Protein AF-A0AAV4DPW0-F1 (afdb_monomer)

Solvent-accessible surface area (backbone atoms only — not comparable to full-atom values): 12116 Å² total; per-residue (Å²): 132,83,81,59,83,51,51,47,78,38,56,60,66,62,55,48,50,60,71,67,45,90,61,88,69,44,64,46,43,38,34,46,43,55,73,67,53,51,56,45,38,34,58,64,90,47,43,66,40,62,73,57,71,69,56,34,64,76,49,78,41,50,51,59,63,59,35,58,37,66,53,61,71,60,39,52,36,51,73,68,58,56,40,64,38,37,40,37,31,34,59,56,54,68,47,80,89,77,46,60,89,85,34,55,53,57,22,50,55,55,25,46,65,73,75,37,82,94,57,41,38,35,34,39,35,29,14,50,54,41,36,52,72,78,44,48,87,48,48,44,67,44,69,80,79,53,81,76,76,78,78,74,78,82,80,78,90,74,84,88,85,89,82,83,89,87,91,86,89,87,87,90,81,91,84,86,82,89,85,84,88,85,83,84,88,88,78,92,77,82,92,132

InterPro domains:
  IPR001763 Rhodanese-like domain [PF00581] (25-133)
  IPR001763 Rhodanese-like domain [PS50206] (23-140)
  IPR001763 Rhodanese-like domain [SM00450] (13-137)
  IPR036873 Rhodanese-like domain superfamily [G3DSA:3.40.250.10] (3-142)
  IPR036873 Rhodanese-like domain superfamily [SSF52821] (4-140)

Radius of gyration: 23.69 Å; Cα contacts (8 Å, |Δi|>4): 231; chains: 1; bounding box: 41×63×74 Å

Foldseek 3Di:
DPPCPLEDEDELVVVCVVVVPPDPAAEAEEELEDPVVVLQKDFPRHDYAQDDPVNCVVVVLADDLCRRPVDPVVSVCQQVCSHQEYEYFYQFAQDPVPDPCSRSRNSSVVNSPVPHPPYRYYYYHGGPVNCCVPPVVRMDGNPVVDPPPPPDDDDDPDDDDDDDDDDDDDDDDDDDDDDDDDDDDDDDDDDD

Nearest PDB structures (foldseek):
  2ouc-assembly1_A  TM=8.137E-01  e=1.946E-10  Homo sapiens
  2vsw-assembly1_A  TM=8.159E-01  e=6.779E-09  Homo sapiens
  3tg3-assembly2_C  TM=7.775E-01  e=8.818E-09  Homo sapiens
  3tg3-assembly1_D  TM=7.758E-01  e=1.006E-08  Homo sapiens
  1whb-assembly1_A  TM=7.103E-01  e=7.703E-06  Homo sapiens

Sequence (192 aa):
MVVMENVCGVEVSEVTDVLSTDSLGDFLIIDCRSFLAFNQSRIVDSINVHCPPILKRRSGGFIALENIVPCENKRNRLLQGIYDTVFVYDENTHDLIKAPSDSNILSVITSLLKQVEKLSVRFIKGGFEAVREECPILCMDLRFSHPMRDKSPHKDRGKQSRMKHTSAHTNLSQVGYNFRSLYPAYFPIFLL

Structure (mmCIF, N/CA/C/O backbone):
data_AF-A0AAV4DPW0-F1
#
_entry.id   AF-A0AAV4DPW0-F1
#
loop_
_atom_site.group_PDB
_atom_site.id
_atom_site.type_symbol
_atom_site.label_atom_id
_atom_site.label_alt_id
_atom_site.label_comp_id
_atom_site.label_asym_id
_atom_site.label_entity_id
_atom_site.label_seq_id
_atom_site.pdbx_PDB_ins_code
_atom_site.Cartn_x
_atom_site.Cartn_y
_atom_site.Cartn_z
_atom_site.occupancy
_atom_site.B_iso_or_equiv
_atom_site.auth_seq_id
_atom_site.auth_comp_id
_atom_site.auth_asym_id
_atom_site.auth_atom_id
_atom_site.pdbx_PDB_model_num
ATOM 1 N N . MET A 1 1 ? 1.871 19.322 1.305 1.00 41.62 1 MET A N 1
ATOM 2 C CA . MET A 1 1 ? 2.710 18.227 1.832 1.00 41.62 1 MET A CA 1
ATOM 3 C C . MET A 1 1 ? 1.792 17.360 2.672 1.00 41.62 1 MET A C 1
ATOM 5 O O . MET A 1 1 ? 1.209 17.893 3.605 1.00 41.62 1 MET A O 1
ATOM 9 N N . VAL A 1 2 ? 1.526 16.113 2.277 1.00 49.22 2 VAL A N 1
ATOM 10 C CA . VAL A 1 2 ? 0.723 15.210 3.120 1.00 49.22 2 VAL A CA 1
ATOM 11 C C . VAL A 1 2 ? 1.610 14.830 4.294 1.00 49.22 2 VAL A C 1
ATOM 13 O O . VAL A 1 2 ? 2.729 14.369 4.081 1.00 49.22 2 VAL A O 1
ATOM 16 N N . VAL A 1 3 ? 1.158 15.120 5.508 1.00 50.62 3 VAL A N 1
ATOM 17 C CA . VAL A 1 3 ? 1.892 14.786 6.725 1.00 50.62 3 VAL A CA 1
ATOM 18 C C . VAL A 1 3 ? 1.903 13.258 6.823 1.00 50.62 3 VAL A C 1
ATOM 20 O O . VAL A 1 3 ? 0.867 12.638 7.030 1.00 50.62 3 VAL A O 1
ATOM 23 N N . MET A 1 4 ? 3.061 12.638 6.592 1.00 67.25 4 MET A N 1
ATOM 24 C CA . MET A 1 4 ? 3.263 11.184 6.675 1.00 67.25 4 MET A CA 1
ATOM 25 C C . MET A 1 4 ? 3.395 10.707 8.135 1.00 67.25 4 MET A C 1
ATOM 27 O O . MET A 1 4 ? 4.117 9.760 8.411 1.00 67.25 4 MET A O 1
ATOM 31 N N . GLU A 1 5 ? 2.727 11.361 9.088 1.00 67.44 5 GLU A N 1
ATOM 32 C CA . GLU A 1 5 ? 2.821 11.024 10.520 1.00 67.44 5 GLU A CA 1
ATOM 33 C C . GLU A 1 5 ? 2.293 9.618 10.838 1.00 67.44 5 GLU A C 1
ATOM 35 O O . GLU A 1 5 ? 2.778 8.968 11.757 1.00 67.44 5 GLU A O 1
ATOM 40 N N . ASN A 1 6 ? 1.368 9.114 10.015 1.00 80.38 6 ASN A N 1
ATOM 41 C CA . ASN A 1 6 ? 0.783 7.777 10.147 1.00 80.38 6 ASN A CA 1
ATOM 42 C C . ASN A 1 6 ? 1.405 6.744 9.191 1.00 80.38 6 ASN A C 1
ATOM 44 O O . ASN A 1 6 ? 0.800 5.702 8.929 1.00 80.38 6 ASN A O 1
ATOM 48 N N . VAL A 1 7 ? 2.587 7.037 8.637 1.00 92.38 7 VAL A N 1
ATOM 49 C CA . VAL A 1 7 ? 3.319 6.133 7.742 1.00 92.38 7 VAL A CA 1
ATOM 50 C C . VAL A 1 7 ? 4.679 5.821 8.342 1.00 92.38 7 VAL A C 1
ATOM 52 O O . VAL A 1 7 ? 5.463 6.730 8.603 1.00 92.38 7 VAL A O 1
ATOM 55 N N . CYS A 1 8 ? 5.004 4.542 8.508 1.00 94.19 8 CYS A N 1
ATOM 56 C CA . CYS A 1 8 ? 6.370 4.147 8.847 1.00 94.19 8 CYS A CA 1
ATOM 57 C C . CYS A 1 8 ? 6.840 2.954 8.016 1.00 94.19 8 CYS A C 1
ATOM 59 O O . CYS A 1 8 ? 6.037 2.178 7.499 1.00 94.19 8 CYS A O 1
ATOM 61 N N . GLY A 1 9 ? 8.157 2.854 7.849 1.00 95.56 9 GLY A N 1
ATOM 62 C CA . GLY A 1 9 ? 8.783 1.710 7.197 1.00 95.56 9 GLY A CA 1
ATOM 63 C C . GLY A 1 9 ? 9.031 0.605 8.206 1.00 95.56 9 GLY A C 1
ATOM 64 O O . GLY A 1 9 ? 9.518 0.902 9.296 1.00 95.56 9 GLY A O 1
ATOM 65 N N . VAL A 1 10 ? 8.739 -0.630 7.820 1.00 96.50 10 VAL A N 1
ATOM 66 C CA . VAL A 1 10 ? 8.967 -1.838 8.622 1.00 96.50 10 VAL A CA 1
ATOM 67 C C . VAL A 1 10 ? 9.931 -2.774 7.906 1.00 96.50 10 VAL A C 1
ATOM 69 O O . VAL A 1 10 ? 9.949 -2.820 6.671 1.00 96.50 10 VAL A O 1
ATOM 72 N N . GLU A 1 11 ? 10.735 -3.493 8.680 1.00 97.06 11 GLU A N 1
ATOM 73 C CA . GLU A 1 11 ? 11.609 -4.556 8.179 1.00 97.06 11 GLU A CA 1
ATOM 74 C C . GLU A 1 11 ? 10.810 -5.838 7.880 1.00 97.06 11 GLU A C 1
ATOM 76 O O . GLU A 1 11 ? 9.690 -6.032 8.366 1.00 97.06 11 GLU A O 1
ATOM 81 N N . VAL A 1 12 ? 11.391 -6.754 7.099 1.00 95.75 12 VAL A N 1
ATOM 82 C CA . VAL A 1 12 ? 10.735 -8.024 6.725 1.00 95.75 12 VAL A CA 1
ATOM 83 C C . VAL A 1 12 ? 10.430 -8.897 7.947 1.00 95.75 12 VAL A C 1
ATOM 85 O O . VAL A 1 12 ? 9.399 -9.577 7.978 1.00 95.75 12 VAL A O 1
ATOM 88 N N . SER A 1 13 ? 11.278 -8.858 8.978 1.00 93.19 13 SER A N 1
ATOM 89 C CA . SER A 1 13 ? 11.052 -9.594 10.226 1.00 93.19 13 SER A CA 1
ATOM 90 C C . SER A 1 13 ? 9.761 -9.160 10.923 1.00 93.19 13 SER A C 1
ATOM 92 O O . SER A 1 13 ? 8.975 -10.012 11.318 1.00 93.19 13 SER A O 1
ATOM 94 N N . GLU A 1 14 ? 9.482 -7.853 10.977 1.00 91.19 14 GLU A N 1
ATOM 95 C CA . GLU A 1 14 ? 8.265 -7.316 11.604 1.00 91.19 14 GLU A CA 1
ATOM 96 C C . GLU A 1 14 ? 6.998 -7.776 10.868 1.00 91.19 14 GLU A C 1
ATOM 98 O O . GLU A 1 14 ? 5.991 -8.105 11.492 1.00 91.19 14 GLU A O 1
ATOM 103 N N . VAL A 1 15 ? 7.045 -7.834 9.532 1.00 88.88 15 VAL A N 1
ATOM 104 C CA . VAL A 1 15 ? 5.936 -8.355 8.716 1.00 88.88 15 VAL A CA 1
ATOM 105 C C . VAL A 1 15 ? 5.749 -9.851 8.962 1.00 88.88 15 VAL A C 1
ATOM 107 O O . VAL A 1 15 ? 4.622 -10.323 9.090 1.00 88.88 15 VAL A O 1
ATOM 110 N N . THR A 1 16 ? 6.848 -10.599 9.049 1.00 88.25 16 THR A N 1
ATOM 111 C CA . THR A 1 16 ? 6.815 -12.047 9.284 1.00 88.25 16 THR A CA 1
ATOM 112 C C . THR A 1 16 ? 6.217 -12.374 10.644 1.00 88.25 16 THR A C 1
ATOM 114 O O . THR A 1 16 ? 5.399 -13.288 10.727 1.00 88.25 16 THR A O 1
ATOM 117 N N . ASP A 1 17 ? 6.559 -11.612 11.682 1.00 85.69 17 ASP A N 1
ATOM 118 C CA . ASP A 1 17 ? 6.006 -11.795 13.023 1.00 85.69 17 ASP A CA 1
ATOM 119 C C . ASP A 1 17 ? 4.484 -11.624 13.008 1.00 85.69 17 ASP A C 1
ATOM 121 O O . ASP A 1 17 ? 3.774 -12.522 13.454 1.00 85.69 17 ASP A O 1
ATOM 125 N N . VAL A 1 18 ? 3.981 -10.546 12.393 1.00 83.00 18 VAL A N 1
ATOM 126 C CA . VAL A 1 18 ? 2.535 -10.275 12.272 1.00 83.00 18 VAL A CA 1
ATOM 127 C C . VAL A 1 18 ? 1.803 -11.374 11.497 1.00 83.00 18 VAL A C 1
ATOM 129 O O . VAL A 1 18 ? 0.689 -11.742 11.861 1.00 83.00 18 VAL A O 1
ATOM 132 N N . LEU A 1 19 ? 2.420 -11.916 10.443 1.00 80.06 19 LEU A N 1
ATOM 133 C CA . LEU A 1 19 ? 1.825 -12.982 9.629 1.00 80.06 19 LEU A CA 1
ATOM 134 C C . LEU A 1 19 ? 1.915 -14.371 10.271 1.00 80.06 19 LEU A C 1
ATOM 136 O O . LEU A 1 19 ? 1.118 -15.243 9.933 1.00 80.06 19 LEU A O 1
ATOM 140 N N . SER A 1 20 ? 2.886 -14.592 11.159 1.00 75.94 20 SER A N 1
ATOM 141 C CA . SER A 1 20 ? 3.129 -15.889 11.810 1.00 75.94 20 SER A CA 1
ATOM 142 C C . SER A 1 20 ? 2.371 -16.035 13.121 1.00 75.94 20 SER A C 1
ATOM 144 O O . SER A 1 20 ? 2.079 -17.149 13.558 1.00 75.94 20 SER A O 1
ATOM 146 N N . THR A 1 21 ? 2.067 -14.923 13.782 1.00 66.50 21 THR A N 1
ATOM 147 C CA . THR A 1 21 ? 1.197 -14.936 14.943 1.00 66.50 21 THR A CA 1
ATOM 148 C C . THR A 1 21 ? -0.232 -15.230 14.494 1.00 66.50 21 THR A C 1
ATOM 150 O O . THR A 1 21 ? -0.835 -14.424 13.797 1.00 66.50 21 THR A O 1
ATOM 153 N N . ASP A 1 22 ? -0.829 -16.312 15.005 1.00 56.25 22 ASP A N 1
ATOM 154 C CA . ASP A 1 22 ? -2.286 -16.571 14.973 1.00 56.25 22 ASP A CA 1
ATOM 155 C C . ASP A 1 22 ? -3.111 -15.451 15.665 1.00 56.25 22 ASP A C 1
ATOM 157 O O . ASP A 1 22 ? -4.324 -15.563 15.868 1.00 56.25 22 ASP A O 1
ATOM 161 N N . SER A 1 23 ? -2.470 -14.351 16.077 1.00 49.53 23 SER A N 1
ATOM 162 C CA . SER A 1 23 ? -3.130 -13.166 16.592 1.00 49.53 23 SER A CA 1
ATOM 163 C C . SER A 1 23 ? -3.918 -12.491 15.472 1.00 49.53 23 SER A C 1
ATOM 165 O O . SER A 1 23 ? -3.354 -11.765 14.664 1.00 49.53 23 SER A O 1
ATOM 167 N N . LEU A 1 24 ? -5.218 -12.792 15.437 1.00 51.88 24 LEU A N 1
ATOM 168 C CA . LEU A 1 24 ? -6.429 -11.940 15.461 1.00 51.88 24 LEU A CA 1
ATOM 169 C C . LEU A 1 24 ? -6.368 -10.426 15.115 1.00 51.88 24 LEU A C 1
ATOM 171 O O . LEU A 1 24 ? -7.387 -9.756 15.268 1.00 51.88 24 LEU A O 1
ATOM 175 N N . GLY A 1 25 ? -5.244 -9.859 14.685 1.00 58.56 25 GLY A N 1
ATOM 176 C CA . GLY A 1 25 ? -5.171 -8.521 14.112 1.00 58.56 25 GLY A CA 1
ATOM 177 C C . GLY A 1 25 ? -5.660 -8.575 12.674 1.00 58.56 25 GLY A C 1
ATOM 178 O O . GLY A 1 25 ? -5.150 -9.336 11.851 1.00 58.56 25 GLY A O 1
ATOM 179 N N . ASP A 1 26 ? -6.684 -7.792 12.366 1.00 84.25 26 ASP A N 1
ATOM 180 C CA . ASP A 1 26 ? -7.147 -7.649 11.000 1.00 84.25 26 ASP A CA 1
ATOM 181 C C . ASP A 1 26 ? -6.180 -6.704 10.277 1.00 84.25 26 ASP A C 1
ATOM 183 O O . ASP A 1 26 ? -6.159 -5.504 10.533 1.00 84.25 26 ASP A O 1
ATOM 187 N N . PHE A 1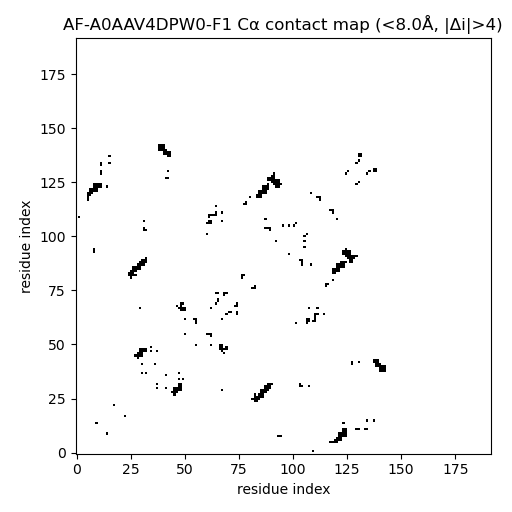 27 ? -5.402 -7.221 9.328 1.00 91.25 27 PHE A N 1
ATOM 188 C CA . PHE A 1 27 ? -4.539 -6.411 8.464 1.00 91.25 27 PHE A CA 1
ATOM 189 C C . PHE A 1 27 ? -4.906 -6.571 6.986 1.00 91.25 27 PHE A C 1
ATOM 191 O O . PHE A 1 27 ? -5.592 -7.509 6.565 1.00 91.25 27 PHE A O 1
ATOM 198 N N . LEU A 1 28 ? -4.419 -5.640 6.168 1.00 95.00 28 LEU A N 1
ATOM 199 C CA . LEU A 1 28 ? -4.519 -5.713 4.714 1.00 95.00 28 LEU A CA 1
ATOM 200 C C . LEU A 1 28 ? -3.145 -5.507 4.082 1.00 95.00 28 LEU A C 1
ATOM 202 O O . LEU A 1 28 ? -2.458 -4.547 4.410 1.00 95.00 28 LEU A O 1
ATOM 206 N N . ILE A 1 29 ? -2.772 -6.372 3.137 1.00 96.38 29 ILE A N 1
ATOM 207 C CA . ILE A 1 29 ? -1.524 -6.238 2.379 1.00 96.38 29 ILE A CA 1
ATOM 208 C C . ILE A 1 29 ? -1.834 -5.794 0.949 1.00 96.38 29 ILE A C 1
ATOM 210 O O . ILE A 1 29 ? -2.609 -6.439 0.237 1.00 96.38 29 ILE A O 1
ATOM 214 N N . ILE A 1 30 ? -1.201 -4.707 0.517 1.00 98.00 30 ILE A N 1
ATOM 215 C CA . ILE A 1 30 ? -1.401 -4.074 -0.784 1.00 98.00 30 ILE A CA 1
ATOM 216 C C . ILE A 1 30 ? -0.103 -4.120 -1.600 1.00 98.00 30 ILE A C 1
ATOM 218 O O . ILE A 1 30 ? 0.906 -3.521 -1.230 1.00 98.00 30 ILE A O 1
ATOM 222 N N . ASP A 1 31 ? -0.161 -4.793 -2.748 1.00 97.75 31 ASP A N 1
ATOM 223 C CA . ASP A 1 31 ? 0.901 -4.845 -3.754 1.00 97.75 31 ASP A CA 1
ATOM 224 C C . ASP A 1 31 ? 0.717 -3.707 -4.779 1.00 97.75 31 ASP A C 1
ATOM 226 O O . ASP A 1 31 ? -0.267 -3.673 -5.530 1.00 97.75 31 ASP A O 1
ATOM 230 N N . CYS A 1 32 ? 1.677 -2.780 -4.817 1.00 96.31 32 CYS A N 1
ATOM 231 C CA . CYS A 1 32 ? 1.706 -1.619 -5.715 1.00 96.31 32 CYS A CA 1
ATOM 232 C C . CYS A 1 32 ? 2.403 -1.875 -7.062 1.00 96.31 32 CYS A C 1
ATOM 234 O O . CYS A 1 32 ? 2.521 -0.952 -7.885 1.00 96.31 32 CYS A O 1
ATOM 236 N N . ARG A 1 33 ? 2.910 -3.088 -7.290 1.00 96.06 33 ARG A N 1
ATOM 237 C CA . ARG A 1 33 ? 3.623 -3.455 -8.514 1.00 96.06 33 ARG A CA 1
ATOM 238 C C . ARG A 1 33 ? 2.657 -3.625 -9.676 1.00 96.06 33 ARG A C 1
ATOM 240 O O . ARG A 1 33 ? 1.430 -3.588 -9.547 1.00 96.06 33 ARG A O 1
ATOM 247 N N . SER A 1 34 ? 3.238 -3.796 -10.859 1.00 93.75 34 SER A N 1
ATOM 248 C CA . SER A 1 34 ? 2.456 -4.080 -12.057 1.00 93.75 34 SER A CA 1
ATOM 249 C C . SER A 1 34 ? 1.643 -5.367 -11.889 1.00 93.75 34 SER A C 1
ATOM 251 O O . SER A 1 34 ? 2.090 -6.324 -11.258 1.00 93.75 34 SER A O 1
ATOM 253 N N . PHE A 1 35 ? 0.481 -5.418 -12.542 1.00 92.62 35 PHE A N 1
ATOM 254 C CA . PHE A 1 35 ? -0.353 -6.620 -12.591 1.00 92.62 35 PHE A CA 1
ATOM 255 C C . PHE A 1 35 ? 0.434 -7.861 -13.041 1.00 92.62 35 PHE A C 1
ATOM 257 O O . PHE A 1 35 ? 0.197 -8.961 -12.550 1.00 92.62 35 PHE A O 1
ATOM 264 N N . LEU A 1 36 ? 1.393 -7.703 -13.961 1.00 93.12 36 LEU A N 1
ATOM 265 C CA . LEU A 1 36 ? 2.222 -8.816 -14.414 1.00 93.12 36 LEU A CA 1
ATOM 266 C C . LEU A 1 36 ? 3.140 -9.336 -13.299 1.00 93.12 36 LEU A C 1
ATOM 268 O O . LEU A 1 36 ? 3.199 -10.545 -13.107 1.00 93.12 36 LEU A O 1
ATOM 272 N N . ALA A 1 37 ? 3.809 -8.447 -12.559 1.00 95.06 37 ALA A N 1
ATOM 273 C CA . ALA A 1 37 ? 4.682 -8.830 -11.448 1.00 95.06 37 ALA A CA 1
ATOM 274 C C . ALA A 1 37 ? 3.891 -9.545 -10.341 1.00 95.06 37 ALA A C 1
ATOM 276 O O . ALA A 1 37 ? 4.269 -10.638 -9.929 1.00 95.06 37 ALA A O 1
ATOM 277 N N . PHE A 1 38 ? 2.734 -8.996 -9.956 1.00 96.00 38 PHE A N 1
ATOM 278 C CA . PHE A 1 38 ? 1.838 -9.604 -8.968 1.00 96.00 38 PHE A CA 1
ATOM 279 C C . PHE A 1 38 ? 1.384 -11.021 -9.353 1.00 96.00 38 PHE A C 1
ATOM 281 O O . PHE A 1 38 ? 1.347 -11.917 -8.513 1.00 96.00 38 PHE A O 1
ATOM 288 N N . ASN A 1 39 ? 1.049 -11.244 -10.630 1.00 94.56 39 ASN A N 1
ATOM 289 C CA . ASN A 1 39 ? 0.631 -12.565 -11.115 1.00 94.56 39 ASN A CA 1
ATOM 290 C C . ASN A 1 39 ? 1.797 -13.526 -11.376 1.00 94.56 39 ASN A C 1
ATOM 292 O O . ASN A 1 39 ? 1.560 -14.703 -11.637 1.00 94.56 39 ASN A O 1
ATOM 296 N N . GLN A 1 40 ? 3.045 -13.059 -11.353 1.00 95.06 40 GLN A N 1
ATOM 297 C CA . GLN A 1 40 ? 4.206 -13.944 -11.401 1.00 95.06 40 GLN A CA 1
ATOM 298 C C . GLN A 1 40 ? 4.493 -14.506 -10.012 1.00 95.06 40 GLN A C 1
ATOM 300 O O . GLN A 1 40 ? 4.575 -15.724 -9.859 1.00 95.06 40 GLN A O 1
ATOM 305 N N . SER A 1 41 ? 4.603 -13.619 -9.025 1.00 96.75 41 SER A N 1
ATOM 306 C CA . SER A 1 41 ? 4.780 -13.953 -7.615 1.00 96.75 41 SER A CA 1
ATOM 307 C C . SER A 1 41 ? 4.346 -12.778 -6.751 1.00 96.75 41 SER A C 1
ATOM 309 O O . SER A 1 41 ? 4.461 -11.636 -7.184 1.00 96.75 41 SER A O 1
ATOM 311 N N . ARG A 1 42 ? 3.900 -13.023 -5.521 1.00 96.38 42 ARG A N 1
ATOM 312 C CA . ARG A 1 42 ? 3.439 -11.982 -4.582 1.00 96.38 42 ARG A CA 1
ATOM 313 C C . ARG A 1 42 ? 3.557 -12.444 -3.137 1.00 96.38 42 ARG A C 1
ATOM 315 O O . ARG A 1 42 ? 3.690 -13.637 -2.906 1.00 96.38 42 ARG A O 1
ATOM 322 N N . ILE A 1 43 ? 3.459 -11.530 -2.177 1.00 95.62 43 ILE A N 1
ATOM 323 C CA . ILE A 1 43 ? 3.244 -11.906 -0.770 1.00 95.62 43 ILE A CA 1
ATOM 324 C C . ILE A 1 43 ? 1.867 -12.579 -0.639 1.00 95.62 43 ILE A C 1
ATOM 326 O O . ILE A 1 43 ? 0.907 -12.157 -1.291 1.00 95.62 43 ILE A O 1
ATOM 330 N N . VAL A 1 44 ? 1.770 -13.629 0.175 1.00 92.31 44 VAL A N 1
ATOM 331 C CA . VAL A 1 44 ? 0.523 -14.339 0.486 1.00 92.31 44 VAL A CA 1
ATOM 332 C C . VAL A 1 44 ? -0.577 -13.362 0.925 1.00 92.31 44 VAL A C 1
ATOM 334 O O . VAL A 1 44 ? -0.313 -12.346 1.561 1.00 92.31 44 VAL A O 1
ATOM 337 N N . ASP A 1 45 ? -1.812 -13.628 0.495 1.00 91.00 45 ASP A N 1
ATOM 338 C CA . ASP A 1 45 ? -3.017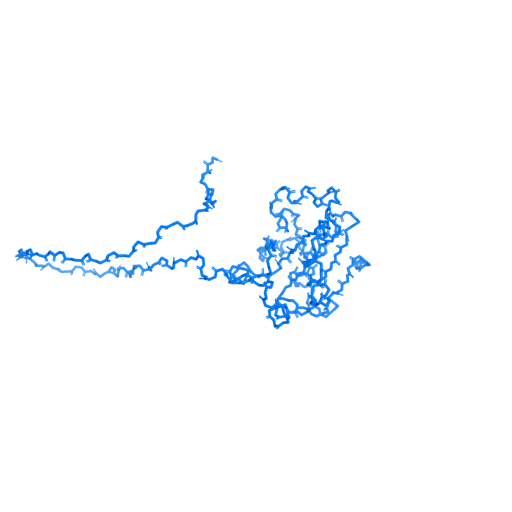 -12.829 0.776 1.00 91.00 45 ASP A CA 1
ATOM 339 C C . ASP A 1 45 ? -3.005 -11.347 0.356 1.00 91.00 45 ASP A C 1
ATOM 341 O O . ASP A 1 45 ? -3.998 -10.632 0.561 1.00 91.00 45 ASP A O 1
ATOM 345 N N . SER A 1 46 ? -1.956 -10.894 -0.341 1.00 95.50 46 SER A N 1
ATOM 346 C CA . SER A 1 46 ? -1.905 -9.537 -0.876 1.00 95.50 46 SER A CA 1
ATOM 347 C C . SER A 1 46 ? -2.931 -9.310 -1.988 1.00 95.50 46 SER A C 1
ATOM 349 O O . SER A 1 46 ? -3.260 -10.199 -2.790 1.00 95.50 46 SER A O 1
ATOM 351 N N . ILE A 1 47 ? -3.435 -8.078 -2.053 1.00 96.38 47 ILE A N 1
ATOM 352 C CA . ILE A 1 47 ? -4.262 -7.582 -3.154 1.00 96.38 47 ILE A CA 1
ATOM 353 C C . ILE A 1 47 ? -3.439 -6.642 -4.036 1.00 96.38 47 ILE A C 1
ATOM 355 O O . ILE A 1 47 ? -2.656 -5.844 -3.532 1.00 96.38 47 ILE A O 1
ATOM 359 N N . ASN A 1 48 ? -3.616 -6.720 -5.354 1.00 96.81 48 ASN A N 1
ATOM 360 C CA . ASN A 1 48 ? -2.975 -5.786 -6.277 1.00 96.81 48 ASN A CA 1
ATOM 361 C C . ASN A 1 48 ? -3.834 -4.541 -6.470 1.00 96.81 48 ASN A C 1
ATOM 363 O O . ASN A 1 48 ? -5.049 -4.645 -6.662 1.00 96.81 48 ASN A O 1
ATOM 367 N N . VAL A 1 49 ? -3.192 -3.375 -6.482 1.00 94.75 49 VAL A N 1
ATOM 368 C CA . VAL A 1 49 ? -3.857 -2.126 -6.861 1.00 94.75 49 VAL A CA 1
ATOM 369 C C . VAL A 1 49 ? -4.146 -2.099 -8.360 1.00 94.75 49 VAL A C 1
ATOM 371 O O . VAL A 1 49 ? -3.293 -2.409 -9.192 1.00 94.75 49 VAL A O 1
ATOM 374 N N . HIS A 1 50 ? -5.336 -1.644 -8.734 1.00 88.50 50 HIS A N 1
ATOM 375 C CA . HIS A 1 50 ? -5.689 -1.373 -10.119 1.00 88.50 50 HIS A CA 1
ATOM 376 C C . HIS A 1 50 ? -5.413 0.093 -10.465 1.00 88.50 50 HIS A C 1
ATOM 378 O O . HIS A 1 50 ? -6.300 0.939 -10.427 1.00 88.50 50 HIS A O 1
ATOM 384 N N . CYS A 1 51 ? -4.173 0.417 -10.834 1.00 80.00 51 CYS A N 1
ATOM 385 C CA . CYS A 1 51 ? -3.810 1.783 -11.226 1.00 80.00 51 CYS A CA 1
ATOM 386 C C . CYS A 1 51 ? -3.189 1.845 -12.633 1.00 80.00 51 CYS A C 1
ATOM 388 O O . CYS A 1 51 ? -1.970 1.960 -12.779 1.00 80.00 51 CYS A O 1
ATOM 390 N N . PRO A 1 52 ? -4.005 1.775 -13.702 1.00 77.50 52 PRO A N 1
ATOM 391 C CA . PRO A 1 52 ? -3.545 2.046 -15.057 1.00 77.50 52 PRO A CA 1
ATOM 392 C C . PRO A 1 52 ? -2.869 3.428 -15.155 1.00 77.50 52 PRO A C 1
ATOM 394 O O . PRO A 1 52 ? -3.433 4.412 -14.662 1.00 77.50 52 PRO A O 1
ATOM 397 N N . PRO A 1 53 ? -1.730 3.563 -15.867 1.00 79.50 53 PRO A N 1
ATOM 398 C CA . PRO A 1 53 ? -1.000 4.833 -15.983 1.00 79.50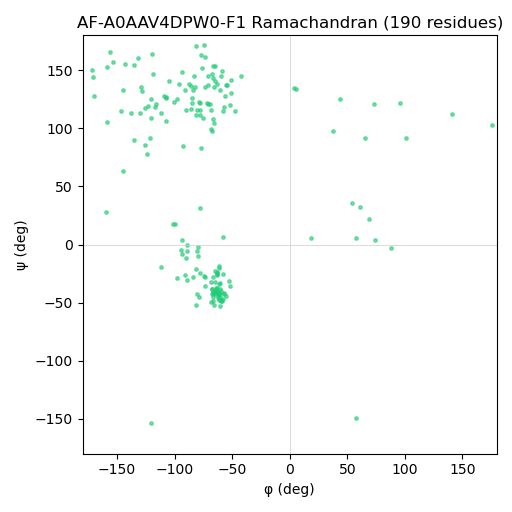 53 PRO A CA 1
ATOM 399 C C . PRO A 1 53 ? -1.855 6.021 -16.449 1.00 79.50 53 PRO A C 1
ATOM 401 O O . PRO A 1 53 ? -1.620 7.165 -16.060 1.00 79.50 53 PRO A O 1
ATOM 404 N N . ILE A 1 54 ? -2.873 5.758 -17.275 1.00 74.94 54 ILE A N 1
ATOM 405 C CA . ILE A 1 54 ? -3.799 6.779 -17.771 1.00 74.94 54 ILE A CA 1
ATOM 406 C C . ILE A 1 54 ? -4.695 7.360 -16.670 1.00 74.94 54 ILE A C 1
ATOM 408 O O . ILE A 1 54 ? -4.937 8.568 -16.677 1.00 74.94 54 ILE A O 1
ATOM 412 N N . LEU A 1 55 ? -5.158 6.533 -15.724 1.00 73.62 55 LEU A N 1
ATOM 413 C CA . LEU A 1 55 ? -5.980 6.994 -14.604 1.00 73.62 55 LEU A CA 1
ATOM 414 C C . LEU A 1 55 ? -5.138 7.888 -13.703 1.00 73.62 55 LEU A C 1
ATOM 416 O O . LEU A 1 55 ? -5.515 9.029 -13.451 1.00 73.62 55 LEU A O 1
ATOM 420 N N . LYS A 1 56 ? -3.937 7.415 -13.358 1.00 79.00 56 LYS A N 1
ATOM 421 C CA . LYS A 1 56 ? -2.967 8.138 -12.534 1.00 79.00 56 LYS A CA 1
ATOM 422 C C . LYS A 1 56 ? -2.613 9.517 -13.090 1.00 79.00 56 LYS A C 1
ATOM 424 O O . LYS A 1 56 ? -2.553 10.494 -12.348 1.00 79.00 56 LYS A O 1
ATOM 429 N N . ARG A 1 57 ? -2.378 9.614 -14.404 1.00 82.00 57 ARG A N 1
ATOM 430 C CA . ARG A 1 57 ? -2.000 10.881 -15.049 1.00 82.00 57 ARG A CA 1
ATOM 431 C C . ARG A 1 57 ? -3.134 11.904 -15.012 1.00 82.00 57 ARG A C 1
ATOM 433 O O . ARG A 1 57 ? -2.880 13.082 -14.792 1.00 82.00 57 ARG A O 1
ATOM 440 N N . ARG A 1 58 ? -4.375 11.467 -15.238 1.00 83.25 58 ARG A N 1
ATOM 441 C CA . ARG A 1 58 ? -5.549 12.355 -15.282 1.00 83.25 58 ARG A CA 1
ATOM 442 C C . ARG A 1 58 ? -5.982 12.835 -13.900 1.00 83.25 58 ARG A C 1
ATOM 444 O O . ARG A 1 58 ? -6.551 13.913 -13.795 1.00 83.25 58 ARG A O 1
ATOM 451 N N . SER A 1 59 ? -5.698 12.057 -12.861 1.00 83.56 59 SER A N 1
ATOM 452 C CA . SER A 1 59 ? -6.055 12.365 -11.477 1.00 83.56 59 SER A CA 1
ATOM 453 C C . SER A 1 59 ? -4.950 13.080 -10.691 1.00 83.56 59 SER A C 1
ATOM 455 O O . SER A 1 59 ? -5.090 13.276 -9.485 1.00 83.56 59 SER A O 1
ATOM 457 N N . GLY A 1 60 ? -3.826 13.425 -11.334 1.00 82.69 60 GLY A N 1
ATOM 458 C CA . GLY A 1 60 ? -2.673 14.012 -10.647 1.00 82.69 60 GLY A CA 1
ATOM 459 C C . GLY A 1 60 ? -2.088 13.090 -9.570 1.00 82.69 60 GLY A C 1
ATOM 460 O O . GLY A 1 60 ? -1.634 13.566 -8.533 1.00 82.69 60 GLY A O 1
ATOM 461 N N . GLY A 1 61 ? -2.152 11.772 -9.780 1.00 84.31 61 GLY A N 1
ATOM 462 C CA . GLY A 1 61 ? -1.670 10.768 -8.831 1.00 84.31 61 GLY A CA 1
ATOM 463 C C . GLY A 1 61 ? -2.690 10.316 -7.782 1.00 84.31 61 GLY A C 1
ATOM 464 O O . GLY A 1 61 ? -2.385 9.401 -7.022 1.00 84.31 61 GLY A O 1
ATOM 465 N N . PHE A 1 62 ? -3.900 10.887 -7.740 1.00 90.81 62 PHE A N 1
ATOM 466 C CA . PHE A 1 62 ? -4.965 10.388 -6.862 1.00 90.81 62 PHE A CA 1
ATOM 467 C C . PHE A 1 62 ? -5.558 9.072 -7.387 1.00 90.81 62 PHE A C 1
ATOM 469 O O . PHE A 1 62 ? -5.852 8.938 -8.575 1.00 90.81 62 PHE A O 1
ATOM 476 N N . ILE A 1 63 ? -5.762 8.097 -6.508 1.00 93.06 63 ILE A N 1
ATOM 477 C CA . ILE A 1 63 ? -6.303 6.780 -6.850 1.00 93.06 63 ILE A CA 1
ATOM 478 C C . ILE A 1 63 ? -7.558 6.554 -6.009 1.00 93.06 63 ILE A C 1
ATOM 480 O O . ILE A 1 63 ? -7.490 6.541 -4.783 1.00 93.06 63 ILE A O 1
ATOM 484 N N . ALA A 1 64 ? -8.703 6.376 -6.668 1.00 94.00 64 ALA A N 1
ATOM 485 C CA . ALA A 1 64 ? -9.962 6.097 -5.980 1.00 94.00 64 ALA A CA 1
ATOM 486 C C . ALA A 1 64 ? -9.871 4.804 -5.152 1.00 94.00 64 ALA A C 1
ATOM 488 O O . ALA A 1 64 ? -9.185 3.857 -5.548 1.00 94.00 64 ALA A O 1
ATOM 489 N N . LEU A 1 65 ? -10.536 4.758 -3.999 1.00 95.81 65 LEU A N 1
ATOM 490 C CA . LEU A 1 65 ? -10.394 3.654 -3.053 1.00 95.81 65 LEU A CA 1
ATOM 491 C C . LEU A 1 65 ? -10.798 2.301 -3.654 1.00 95.81 65 LEU A C 1
ATOM 493 O O . LEU A 1 65 ? -10.164 1.298 -3.346 1.00 95.81 65 LEU A O 1
ATOM 497 N N . GLU A 1 66 ? -11.778 2.251 -4.556 1.00 95.81 66 GLU A N 1
ATOM 498 C CA . GLU A 1 66 ? -12.162 1.036 -5.286 1.00 95.81 66 GLU A CA 1
ATOM 499 C C . GLU A 1 66 ? -11.067 0.507 -6.220 1.00 95.81 66 GLU A C 1
ATOM 501 O O . GLU A 1 66 ? -11.030 -0.680 -6.519 1.00 95.81 66 GLU A O 1
ATOM 506 N N . ASN A 1 67 ? -10.135 1.359 -6.642 1.00 95.06 67 ASN A N 1
ATOM 507 C CA . ASN A 1 67 ? -8.973 0.943 -7.421 1.00 95.06 67 ASN A CA 1
ATOM 508 C C . ASN A 1 67 ? -7.836 0.441 -6.521 1.00 95.06 67 ASN A C 1
ATOM 510 O O . ASN A 1 67 ? -7.041 -0.395 -6.942 1.00 95.06 67 ASN A O 1
ATOM 514 N N . ILE A 1 68 ? -7.751 0.925 -5.280 1.00 96.31 68 ILE A N 1
ATOM 515 C CA . ILE A 1 68 ? -6.764 0.456 -4.294 1.00 96.31 68 ILE A CA 1
ATOM 516 C C . ILE A 1 68 ? -7.229 -0.857 -3.650 1.00 96.31 68 ILE A C 1
ATOM 518 O O . ILE A 1 68 ? -6.445 -1.791 -3.504 1.00 96.31 68 ILE A O 1
ATOM 522 N N . VAL A 1 69 ? -8.517 -0.940 -3.304 1.00 96.56 69 VAL A N 1
ATOM 523 C CA . VAL A 1 69 ? -9.177 -2.097 -2.691 1.00 96.56 69 VAL A CA 1
ATOM 524 C C . VAL A 1 69 ? -10.393 -2.489 -3.544 1.00 96.56 69 VAL A C 1
ATOM 526 O O . VAL A 1 69 ? -11.517 -2.066 -3.253 1.00 96.56 69 VAL A O 1
ATOM 529 N N . PRO A 1 70 ? -10.201 -3.306 -4.602 1.00 94.12 70 PRO A N 1
ATOM 530 C CA . PRO A 1 70 ? -11.276 -3.672 -5.533 1.00 94.12 70 PRO A CA 1
ATOM 531 C C . PRO A 1 70 ? -12.411 -4.465 -4.891 1.00 94.12 70 PRO A C 1
ATOM 533 O O . PRO A 1 70 ? -13.582 -4.246 -5.203 1.00 94.12 70 PRO A O 1
ATOM 536 N N . CYS A 1 71 ? -12.080 -5.355 -3.952 1.00 94.38 71 CYS A N 1
ATOM 537 C CA . CYS A 1 71 ? -13.070 -6.145 -3.230 1.00 94.38 71 CYS A CA 1
ATOM 538 C C . CYS A 1 71 ? -13.896 -5.251 -2.298 1.00 94.38 71 CYS A C 1
ATOM 540 O O . CYS A 1 71 ? -13.371 -4.713 -1.324 1.00 94.38 71 CYS A O 1
ATOM 542 N N . GLU A 1 72 ? -15.195 -5.142 -2.573 1.00 95.81 72 GLU A N 1
ATOM 543 C CA . GLU A 1 72 ? -16.128 -4.321 -1.797 1.00 95.81 72 GLU A CA 1
ATOM 544 C C . GLU A 1 72 ? -16.154 -4.704 -0.314 1.00 95.81 72 GLU A C 1
ATOM 546 O O . GLU A 1 72 ? -16.060 -3.829 0.540 1.00 95.81 72 GLU A O 1
ATOM 551 N N . ASN A 1 73 ? -16.160 -6.001 0.009 1.00 95.06 73 ASN A N 1
ATOM 552 C CA . ASN A 1 73 ? -16.142 -6.462 1.400 1.00 95.06 73 ASN A CA 1
ATOM 553 C C . ASN A 1 73 ? -14.882 -5.999 2.147 1.00 95.06 73 ASN A C 1
ATOM 555 O O . ASN A 1 73 ? -14.979 -5.503 3.267 1.00 95.06 73 ASN A O 1
ATOM 559 N N . LYS A 1 74 ? -13.696 -6.113 1.528 1.00 94.94 74 LYS A N 1
ATOM 560 C CA . LYS A 1 74 ? -12.442 -5.614 2.122 1.00 94.94 74 LYS A CA 1
ATOM 561 C C . LYS A 1 74 ? -12.467 -4.087 2.238 1.00 94.94 74 LYS A C 1
ATOM 563 O O . LYS A 1 74 ? -12.078 -3.542 3.263 1.00 94.94 74 LYS A O 1
ATOM 568 N N . ARG A 1 75 ? -12.976 -3.388 1.223 1.00 96.81 75 ARG A N 1
ATOM 569 C CA . ARG A 1 75 ? -13.091 -1.924 1.235 1.00 96.81 75 ARG A CA 1
ATOM 570 C C . ARG A 1 75 ? -14.017 -1.428 2.350 1.00 96.81 75 ARG A C 1
ATOM 572 O O . ARG A 1 75 ? -13.653 -0.497 3.057 1.00 96.81 75 ARG A O 1
ATOM 579 N N . ASN A 1 76 ? -15.157 -2.081 2.565 1.00 95.88 76 ASN A N 1
ATOM 580 C CA . ASN A 1 76 ? -16.083 -1.747 3.648 1.00 95.88 76 ASN A CA 1
ATOM 581 C C . ASN A 1 76 ? -15.460 -1.998 5.028 1.00 95.88 76 ASN A C 1
ATOM 583 O O . ASN A 1 76 ? -15.570 -1.145 5.902 1.00 95.88 76 ASN A O 1
ATOM 587 N N . ARG A 1 77 ? -14.742 -3.115 5.210 1.00 94.81 77 ARG A N 1
ATOM 588 C CA . ARG A 1 77 ? -13.993 -3.394 6.450 1.00 94.81 77 ARG A CA 1
ATOM 589 C C . ARG A 1 77 ? -12.914 -2.345 6.725 1.00 94.81 77 ARG A C 1
ATOM 591 O O . ARG A 1 77 ? -12.785 -1.894 7.859 1.00 94.81 77 ARG A O 1
ATOM 598 N N . LEU A 1 78 ? -12.190 -1.912 5.690 1.00 95.19 78 LEU A N 1
ATOM 5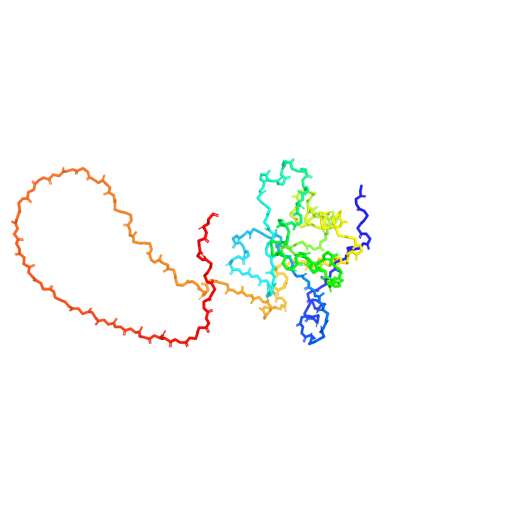99 C CA . LEU A 1 78 ? -11.209 -0.829 5.792 1.00 95.19 78 LEU A CA 1
ATOM 600 C C . LEU A 1 78 ? -11.857 0.480 6.256 1.00 95.19 78 LEU A C 1
ATOM 602 O O . LEU A 1 78 ? -11.365 1.107 7.186 1.00 95.19 78 LEU A O 1
ATOM 606 N N . LEU A 1 79 ? -12.984 0.864 5.651 1.00 95.12 79 LEU A N 1
ATOM 607 C CA . LEU A 1 79 ? -13.722 2.078 6.019 1.00 95.12 79 LEU A CA 1
ATOM 608 C C . LEU A 1 79 ? -14.331 2.013 7.428 1.00 95.12 79 LEU A C 1
ATOM 610 O O . LEU A 1 79 ? -14.494 3.042 8.073 1.00 95.12 79 LEU A O 1
ATOM 614 N N . GLN A 1 80 ? -14.652 0.814 7.913 1.00 93.81 80 GLN A N 1
ATOM 615 C CA . GLN A 1 80 ? -15.137 0.581 9.276 1.00 93.81 80 GLN A CA 1
ATOM 616 C C . GLN A 1 80 ? -14.013 0.559 10.325 1.00 93.81 80 GLN A C 1
ATOM 618 O O . GLN A 1 80 ? -14.304 0.399 11.507 1.00 93.81 80 GLN A O 1
ATOM 623 N N . GLY A 1 81 ? -12.744 0.697 9.917 1.00 92.12 81 GLY A N 1
ATOM 624 C CA . GLY A 1 81 ? -11.598 0.620 10.827 1.00 92.12 81 GLY A CA 1
ATOM 625 C C . GLY A 1 81 ? -11.364 -0.781 11.390 1.00 92.12 81 GLY A C 1
ATOM 626 O O . GLY A 1 81 ? -10.749 -0.919 12.440 1.00 92.12 81 GLY A O 1
ATOM 627 N N . ILE A 1 82 ? -11.874 -1.816 10.712 1.00 92.12 82 ILE A N 1
ATOM 628 C CA . ILE A 1 82 ? -11.645 -3.211 11.100 1.00 92.12 82 ILE A CA 1
ATOM 629 C C . ILE A 1 82 ? -10.175 -3.569 10.898 1.00 92.12 82 ILE A C 1
ATOM 631 O O . ILE A 1 82 ? -9.613 -4.270 11.725 1.00 92.12 82 ILE A O 1
ATOM 635 N N . TYR A 1 83 ? -9.554 -3.064 9.826 1.00 91.44 83 TYR A N 1
ATOM 636 C CA . TYR A 1 83 ? -8.122 -3.245 9.630 1.00 91.44 83 TYR A CA 1
ATOM 637 C C . TYR A 1 83 ? -7.329 -2.284 10.519 1.00 91.44 83 TYR A C 1
ATOM 639 O O . TYR A 1 83 ? -7.407 -1.070 10.320 1.00 91.44 83 TYR A O 1
ATOM 647 N N . ASP A 1 84 ? -6.551 -2.819 11.459 1.00 85.44 84 ASP A N 1
ATOM 648 C CA . ASP A 1 84 ? -5.690 -2.027 12.346 1.00 85.44 84 ASP A CA 1
ATOM 649 C C . ASP A 1 84 ? -4.451 -1.481 11.616 1.00 85.44 84 ASP A C 1
ATOM 651 O O . ASP A 1 84 ? -3.938 -0.406 11.942 1.00 85.44 84 ASP A O 1
ATOM 655 N N . THR A 1 85 ? -4.013 -2.204 10.585 1.00 90.38 85 THR A N 1
ATOM 656 C CA . THR A 1 85 ? -2.769 -1.961 9.867 1.00 90.38 85 THR A CA 1
ATOM 657 C C . THR A 1 85 ? -2.939 -2.277 8.388 1.00 90.38 85 THR A C 1
ATOM 659 O O . THR A 1 85 ? -3.433 -3.338 7.996 1.00 90.38 85 THR A O 1
ATOM 662 N 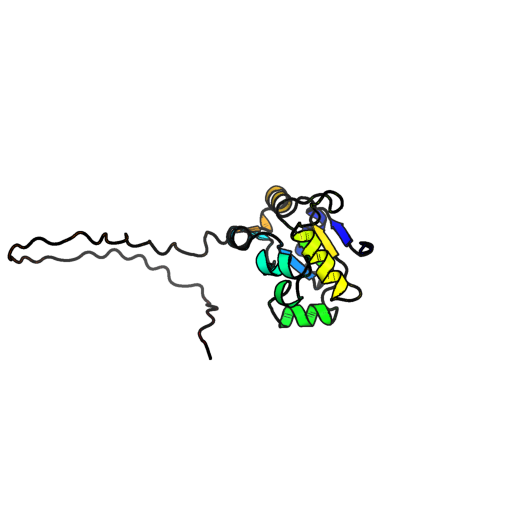N . VAL A 1 86 ? -2.468 -1.365 7.537 1.00 95.44 86 VAL A N 1
ATOM 663 C CA . VAL A 1 86 ? -2.339 -1.609 6.097 1.00 95.44 86 VAL A CA 1
ATOM 664 C C . VAL A 1 86 ? -0.866 -1.665 5.726 1.00 95.44 86 VAL A C 1
ATOM 666 O O . VAL A 1 86 ? -0.162 -0.654 5.781 1.00 95.44 86 VAL A O 1
ATOM 669 N N . PHE A 1 87 ? -0.417 -2.846 5.313 1.00 96.81 87 PHE A N 1
ATOM 670 C CA . PHE A 1 87 ? 0.904 -3.052 4.740 1.00 96.81 87 PHE A CA 1
ATOM 671 C C . PHE A 1 87 ? 0.886 -2.719 3.251 1.00 96.81 87 PHE A C 1
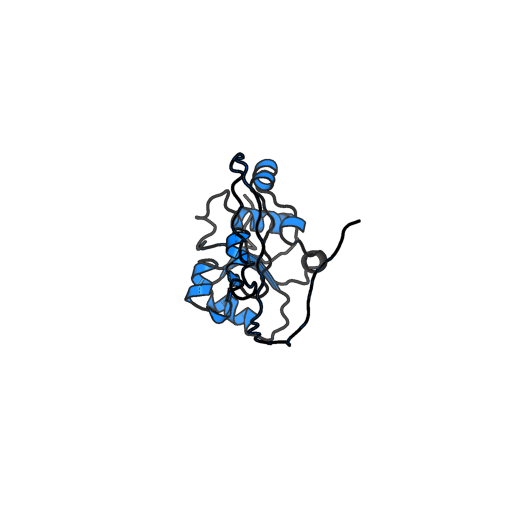ATOM 673 O O . PHE A 1 87 ? 0.006 -3.159 2.511 1.00 96.81 87 PHE A O 1
ATOM 680 N N . VAL A 1 88 ? 1.874 -1.959 2.794 1.00 97.75 88 VAL A N 1
ATOM 681 C CA . VAL A 1 88 ? 2.019 -1.557 1.393 1.00 97.75 88 VAL A CA 1
ATOM 682 C C . VAL A 1 88 ? 3.433 -1.877 0.925 1.00 97.75 88 VAL A C 1
ATOM 684 O O . VAL A 1 88 ? 4.401 -1.582 1.619 1.00 97.75 88 VAL A O 1
ATOM 687 N N . TYR A 1 89 ? 3.577 -2.450 -0.264 1.00 98.06 89 TYR A N 1
ATOM 688 C CA . TYR A 1 89 ? 4.892 -2.690 -0.854 1.00 98.06 89 TYR A CA 1
ATOM 689 C C . TYR A 1 89 ? 4.882 -2.484 -2.364 1.00 98.06 89 TYR A C 1
ATOM 691 O O . TYR A 1 89 ? 3.847 -2.594 -3.024 1.00 98.06 89 TYR A O 1
ATOM 699 N N . ASP A 1 90 ? 6.048 -2.175 -2.911 1.00 97.19 90 ASP A N 1
ATOM 700 C CA . ASP A 1 90 ? 6.338 -2.224 -4.339 1.00 97.19 90 ASP A CA 1
ATOM 701 C C . ASP A 1 90 ? 7.491 -3.208 -4.601 1.00 97.19 90 ASP A C 1
ATOM 703 O O . ASP A 1 90 ? 7.640 -4.182 -3.868 1.00 97.19 90 ASP A O 1
ATOM 707 N N . GLU A 1 91 ? 8.267 -3.033 -5.672 1.00 97.50 91 GLU A N 1
ATOM 708 C CA . GLU A 1 91 ? 9.366 -3.958 -5.962 1.00 97.50 91 GLU A CA 1
ATOM 709 C C . GLU A 1 91 ? 10.487 -3.843 -4.921 1.00 97.50 91 GLU A C 1
ATOM 711 O O . GLU A 1 91 ? 10.886 -4.866 -4.375 1.00 97.50 91 GLU A O 1
ATOM 716 N N . ASN A 1 92 ? 10.957 -2.623 -4.618 1.00 97.75 92 ASN A N 1
ATOM 717 C CA . ASN A 1 92 ? 12.187 -2.422 -3.845 1.00 97.75 92 ASN A CA 1
ATOM 718 C C . ASN A 1 92 ? 12.360 -1.046 -3.169 1.00 97.75 92 ASN A C 1
ATOM 720 O O . ASN A 1 92 ? 13.489 -0.594 -2.932 1.00 97.75 92 ASN A O 1
ATOM 724 N N . THR A 1 93 ? 11.279 -0.348 -2.818 1.00 97.50 93 THR A N 1
ATOM 725 C CA . THR A 1 93 ? 11.397 0.921 -2.084 1.00 97.50 93 THR A CA 1
ATOM 726 C C . THR A 1 93 ? 11.896 0.696 -0.654 1.00 97.50 93 THR A C 1
ATOM 728 O O . THR A 1 93 ? 11.260 0.028 0.155 1.00 97.50 93 THR A O 1
ATOM 731 N N . HIS A 1 94 ? 13.032 1.311 -0.313 1.00 96.50 94 HIS A N 1
ATOM 732 C CA . HIS A 1 94 ? 13.612 1.284 1.040 1.00 96.50 94 HIS A CA 1
ATOM 733 C C . HIS A 1 94 ? 13.274 2.533 1.866 1.00 96.50 94 HIS A C 1
ATOM 735 O O . HIS A 1 94 ? 13.217 2.482 3.091 1.00 96.50 94 HIS A O 1
ATOM 741 N N . ASP A 1 95 ? 13.069 3.666 1.196 1.00 94.50 95 ASP A N 1
ATOM 742 C CA . ASP A 1 95 ? 12.840 4.965 1.824 1.00 94.50 95 ASP A CA 1
ATOM 743 C C . ASP A 1 95 ? 11.876 5.786 0.961 1.00 94.50 95 ASP A C 1
ATOM 745 O O . ASP A 1 95 ? 12.199 6.158 -0.171 1.00 94.50 95 ASP A O 1
ATOM 749 N N . LEU A 1 96 ? 10.690 6.082 1.501 1.00 92.94 96 LEU A N 1
ATOM 750 C CA . LEU A 1 96 ? 9.659 6.857 0.806 1.00 92.94 96 LEU A CA 1
ATOM 751 C C . LEU A 1 96 ? 10.098 8.293 0.495 1.00 92.94 96 LEU A C 1
ATOM 753 O O . LEU A 1 96 ? 9.594 8.873 -0.464 1.00 92.94 96 LEU A O 1
ATOM 757 N N . ILE A 1 97 ? 11.042 8.863 1.253 1.00 91.44 97 ILE A N 1
ATOM 758 C CA . ILE A 1 97 ? 11.571 10.213 1.000 1.00 91.44 97 ILE A CA 1
ATOM 759 C C . ILE A 1 97 ? 12.391 10.229 -0.296 1.00 91.44 97 ILE A C 1
ATOM 761 O O . ILE A 1 97 ? 12.408 11.230 -1.012 1.00 91.44 97 ILE A O 1
ATOM 765 N N . LYS A 1 98 ? 13.054 9.111 -0.614 1.00 92.12 98 LYS A N 1
ATOM 766 C CA . LYS A 1 98 ? 13.870 8.943 -1.826 1.00 92.12 98 LYS A CA 1
ATOM 767 C C . LYS A 1 98 ? 13.073 8.399 -3.010 1.00 92.12 98 LYS A C 1
ATOM 769 O O . LYS A 1 98 ? 13.585 8.397 -4.129 1.00 92.12 98 LYS A O 1
ATOM 774 N N . ALA A 1 99 ? 11.849 7.923 -2.781 1.00 90.25 99 ALA A N 1
ATOM 775 C CA . ALA A 1 99 ? 11.008 7.384 -3.837 1.00 90.25 99 ALA A CA 1
ATOM 776 C C . ALA A 1 99 ? 10.598 8.490 -4.836 1.00 90.25 99 ALA A C 1
ATOM 778 O O . ALA A 1 99 ? 10.313 9.620 -4.427 1.00 90.25 99 ALA A O 1
ATOM 779 N N . PRO A 1 100 ? 10.516 8.190 -6.148 1.00 89.94 100 PRO A N 1
ATOM 780 C CA . PRO A 1 100 ? 10.030 9.145 -7.138 1.00 89.94 100 PRO A CA 1
ATOM 781 C C . PRO A 1 100 ? 8.637 9.657 -6.776 1.00 89.94 100 PRO A C 1
ATOM 783 O O . PRO A 1 100 ? 7.766 8.868 -6.406 1.00 89.94 100 PRO A O 1
ATOM 786 N N . SER A 1 101 ? 8.406 10.963 -6.927 1.00 84.81 101 SER A N 1
ATOM 787 C CA . SER A 1 101 ? 7.125 11.602 -6.576 1.00 84.81 101 SER A CA 1
ATOM 788 C C . SER A 1 101 ? 5.913 11.017 -7.316 1.00 84.81 101 SER A C 1
ATOM 790 O O . SER A 1 101 ? 4.794 11.050 -6.810 1.00 84.81 101 SER A O 1
ATOM 792 N N . ASP A 1 102 ? 6.139 10.436 -8.493 1.00 84.25 102 ASP A N 1
ATOM 793 C CA . ASP A 1 102 ? 5.155 9.755 -9.325 1.00 84.25 102 ASP A CA 1
ATOM 794 C C . ASP A 1 102 ? 5.232 8.224 -9.198 1.00 84.25 102 ASP A C 1
ATOM 796 O O . ASP A 1 102 ? 4.689 7.509 -10.040 1.00 84.25 102 ASP A O 1
ATOM 800 N N . SER A 1 103 ? 5.861 7.686 -8.150 1.00 89.75 103 SER A N 1
ATOM 801 C CA . SER A 1 103 ? 5.862 6.249 -7.857 1.00 89.75 103 SER A CA 1
ATOM 802 C C . SER A 1 103 ? 4.462 5.751 -7.484 1.00 89.75 103 SER A C 1
ATOM 804 O O . SER A 1 103 ? 3.578 6.509 -7.061 1.00 89.75 103 SER A O 1
ATOM 806 N N . ASN A 1 104 ? 4.195 4.463 -7.712 1.00 91.56 104 ASN A N 1
ATOM 807 C CA . ASN A 1 104 ? 2.899 3.872 -7.365 1.00 91.56 104 ASN A CA 1
ATOM 808 C C . ASN A 1 104 ? 2.693 3.825 -5.854 1.00 91.56 104 ASN A C 1
ATOM 810 O O . ASN A 1 104 ? 1.620 4.206 -5.397 1.00 91.56 104 ASN A O 1
ATOM 814 N N . ILE A 1 105 ? 3.725 3.450 -5.095 1.00 94.50 105 ILE A N 1
ATOM 815 C CA . ILE A 1 105 ? 3.657 3.352 -3.637 1.00 94.50 105 ILE A CA 1
ATOM 816 C C . ILE A 1 105 ? 3.268 4.689 -2.989 1.00 94.50 105 ILE A C 1
ATOM 818 O O . ILE A 1 105 ? 2.307 4.734 -2.223 1.00 94.50 105 ILE A O 1
ATOM 822 N N . LEU A 1 106 ? 3.894 5.808 -3.383 1.00 93.38 106 LEU A N 1
ATOM 823 C CA . LEU A 1 106 ? 3.529 7.132 -2.862 1.00 93.38 106 LEU A CA 1
ATOM 824 C C . LEU A 1 106 ? 2.104 7.538 -3.237 1.00 93.38 106 LEU A C 1
ATOM 826 O O . LEU A 1 106 ? 1.388 8.106 -2.412 1.00 93.38 106 LEU A O 1
ATOM 830 N N . SER A 1 107 ? 1.681 7.242 -4.469 1.00 92.88 107 SER A N 1
ATOM 831 C CA . SER A 1 107 ? 0.331 7.565 -4.946 1.00 92.88 107 SER A CA 1
ATOM 832 C C . SER A 1 107 ? -0.739 6.781 -4.183 1.00 92.88 107 SER A C 1
ATOM 834 O O . SER A 1 107 ? -1.758 7.352 -3.793 1.00 92.88 107 SER A O 1
ATOM 836 N N . VAL A 1 108 ? -0.492 5.495 -3.921 1.00 94.94 108 VAL A N 1
ATOM 837 C CA . VAL A 1 108 ? -1.381 4.618 -3.146 1.00 94.94 108 VAL A CA 1
ATOM 838 C C . VAL A 1 108 ? -1.457 5.078 -1.694 1.00 94.94 108 VAL A C 1
ATOM 840 O O . VAL A 1 108 ? -2.557 5.345 -1.217 1.00 94.94 108 VAL A O 1
ATOM 843 N N . ILE A 1 109 ? -0.317 5.264 -1.020 1.00 95.25 109 ILE A N 1
ATOM 844 C CA . ILE A 1 109 ? -0.265 5.714 0.382 1.00 95.25 109 ILE A CA 1
ATOM 845 C C . ILE A 1 109 ? -0.965 7.069 0.537 1.00 95.25 109 ILE A C 1
ATOM 847 O O . ILE A 1 109 ? -1.846 7.230 1.378 1.00 95.25 109 ILE A O 1
ATOM 851 N N . THR A 1 110 ? -0.637 8.034 -0.324 1.00 93.19 110 THR A N 1
ATOM 852 C CA . THR A 1 110 ? -1.258 9.366 -0.300 1.00 93.19 110 THR A CA 1
ATOM 853 C C . THR A 1 110 ? -2.768 9.298 -0.504 1.00 93.19 110 THR A C 1
ATOM 855 O O . THR A 1 110 ? -3.515 10.043 0.129 1.00 93.19 110 THR A O 1
ATOM 858 N N . SER A 1 111 ? -3.231 8.434 -1.404 1.00 94.06 111 SER A N 1
ATOM 859 C CA . SER A 1 111 ? -4.657 8.299 -1.694 1.00 94.06 111 SER A CA 1
ATOM 860 C C . SER A 1 111 ? -5.405 7.574 -0.576 1.00 94.06 111 SER A C 1
ATOM 862 O O . SER A 1 111 ? -6.529 7.965 -0.275 1.00 94.06 111 SER A O 1
ATOM 864 N N . LEU A 1 112 ? -4.792 6.577 0.070 1.00 94.62 112 LEU A N 1
ATOM 865 C CA . LEU A 1 112 ? -5.345 5.902 1.249 1.00 94.62 112 LEU A CA 1
ATOM 866 C C . LEU A 1 112 ? -5.562 6.887 2.399 1.00 94.62 112 LEU A C 1
ATOM 868 O O . LEU A 1 112 ? -6.684 7.019 2.878 1.00 94.62 112 LEU A O 1
ATOM 872 N N . LEU A 1 113 ? -4.528 7.647 2.771 1.00 93.38 113 LEU A N 1
ATOM 873 C CA . LEU A 1 113 ? -4.590 8.606 3.883 1.00 93.38 113 LEU A CA 1
ATOM 874 C C . LEU A 1 113 ? -5.600 9.742 3.660 1.00 93.38 113 LEU A C 1
ATOM 876 O O . LEU A 1 113 ? -6.080 10.340 4.615 1.00 93.38 113 LEU A O 1
ATOM 880 N N . LYS A 1 114 ? -5.919 10.061 2.400 1.00 93.25 114 LYS A N 1
ATOM 881 C CA . LYS A 1 114 ? -6.943 11.058 2.048 1.00 93.25 114 LYS A CA 1
ATOM 882 C C . LYS A 1 114 ? -8.372 10.519 2.103 1.00 93.25 114 LYS A C 1
ATOM 884 O O . LYS A 1 114 ? -9.299 11.320 2.130 1.00 93.25 114 LYS A O 1
ATOM 889 N N . GLN A 1 115 ? -8.551 9.201 2.025 1.00 94.44 115 GLN A N 1
ATOM 890 C CA . GLN A 1 115 ? -9.862 8.555 1.887 1.00 94.44 115 GLN A CA 1
ATOM 891 C C . GLN A 1 115 ? -10.278 7.764 3.130 1.00 94.44 115 GLN A C 1
ATOM 893 O O . GLN A 1 115 ? -11.460 7.475 3.283 1.00 94.44 115 GLN A O 1
ATOM 898 N N . VAL A 1 116 ? -9.329 7.402 3.996 1.00 93.44 116 VAL A N 1
ATOM 899 C CA . VAL A 1 116 ? -9.568 6.595 5.195 1.00 93.44 116 VAL A CA 1
ATOM 900 C C . VAL A 1 116 ? -9.018 7.337 6.405 1.00 93.44 116 VAL A C 1
ATOM 902 O O . VAL A 1 116 ? -7.818 7.599 6.502 1.00 93.44 116 VAL A O 1
ATOM 905 N N . GLU A 1 117 ? -9.906 7.692 7.327 1.00 88.00 117 GLU A N 1
ATOM 906 C CA . GLU A 1 117 ? -9.530 8.370 8.564 1.00 88.00 117 GLU A CA 1
ATOM 907 C C . GLU A 1 117 ? -8.793 7.415 9.512 1.00 88.00 117 GLU A C 1
ATOM 909 O O . GLU A 1 117 ? -9.124 6.236 9.598 1.00 88.00 117 GLU A O 1
ATOM 914 N N . LYS A 1 118 ? -7.813 7.941 10.263 1.00 84.56 118 LYS A N 1
ATOM 915 C CA . LYS A 1 118 ? -7.084 7.213 11.324 1.00 84.56 118 LYS A CA 1
ATOM 916 C C . LYS A 1 118 ? -6.448 5.889 10.865 1.00 84.56 118 LYS A C 1
ATOM 918 O O . LYS A 1 118 ? -6.380 4.933 11.631 1.00 84.56 118 LYS A O 1
ATOM 923 N N . LEU A 1 119 ? -5.958 5.842 9.626 1.00 89.50 119 LEU A N 1
ATOM 924 C CA . LEU A 1 119 ? -5.303 4.662 9.073 1.00 89.50 119 LEU A CA 1
ATOM 925 C C . LEU A 1 119 ? -3.813 4.606 9.441 1.00 89.50 119 LEU A C 1
ATOM 927 O O . LEU A 1 119 ? -3.070 5.535 9.126 1.00 89.50 119 LEU A O 1
ATOM 931 N N . SER A 1 120 ? -3.369 3.492 10.028 1.00 92.19 120 SER A N 1
ATOM 932 C CA . SER A 1 120 ? -1.946 3.174 10.191 1.00 92.19 120 SER A CA 1
ATOM 933 C C . SER A 1 120 ? -1.428 2.479 8.933 1.00 92.19 120 SER A C 1
ATOM 935 O O . SER A 1 120 ? -1.877 1.383 8.584 1.00 92.19 120 SER A O 1
ATOM 937 N N . VAL A 1 121 ? -0.486 3.116 8.236 1.00 95.38 121 VAL A N 1
ATOM 938 C CA . VAL A 1 121 ? 0.128 2.561 7.026 1.00 95.38 121 VAL A CA 1
ATOM 939 C C . VAL A 1 121 ? 1.572 2.165 7.320 1.00 95.38 121 VAL A C 1
ATOM 941 O O . VAL A 1 121 ? 2.374 2.960 7.813 1.00 95.38 121 VAL A O 1
ATOM 944 N N . ARG A 1 122 ? 1.924 0.925 6.991 1.00 96.06 122 ARG A N 1
ATOM 945 C CA . ARG A 1 122 ? 3.280 0.383 7.116 1.00 96.06 122 ARG A CA 1
ATOM 946 C C . ARG A 1 122 ? 3.795 0.052 5.722 1.00 96.06 122 ARG A C 1
ATOM 948 O O . ARG A 1 122 ? 3.160 -0.736 5.027 1.00 96.06 122 ARG A O 1
ATOM 955 N N . PHE A 1 123 ? 4.907 0.637 5.283 1.00 97.38 123 PHE A N 1
ATOM 956 C CA . PHE A 1 123 ? 5.527 0.203 4.027 1.00 97.38 123 PHE A CA 1
ATOM 957 C C . PHE A 1 123 ? 6.644 -0.802 4.297 1.00 97.38 123 PHE A C 1
ATOM 959 O O . PHE A 1 123 ? 7.416 -0.625 5.237 1.00 97.38 123 PHE A O 1
ATOM 966 N N . ILE A 1 124 ? 6.728 -1.851 3.484 1.00 97.94 124 ILE A N 1
ATOM 967 C CA . ILE A 1 124 ? 7.767 -2.874 3.633 1.00 97.94 124 ILE A CA 1
ATOM 968 C C . ILE A 1 124 ? 9.048 -2.347 2.993 1.00 97.94 124 ILE A C 1
ATOM 970 O O . ILE A 1 124 ? 9.081 -2.106 1.781 1.00 97.94 124 ILE A O 1
ATOM 974 N N . LYS A 1 125 ? 10.091 -2.138 3.798 1.00 98.00 125 LYS A N 1
ATOM 975 C CA . LYS A 1 125 ? 11.385 -1.678 3.291 1.00 98.00 125 LYS A CA 1
ATOM 976 C C . LYS A 1 125 ? 12.007 -2.752 2.407 1.00 98.00 125 LYS A C 1
ATOM 978 O O . LYS A 1 125 ? 11.968 -3.932 2.727 1.00 98.00 125 LYS A O 1
ATOM 983 N N . GLY A 1 126 ? 12.541 -2.328 1.266 1.00 97.75 126 GLY A N 1
ATOM 984 C CA . GLY A 1 1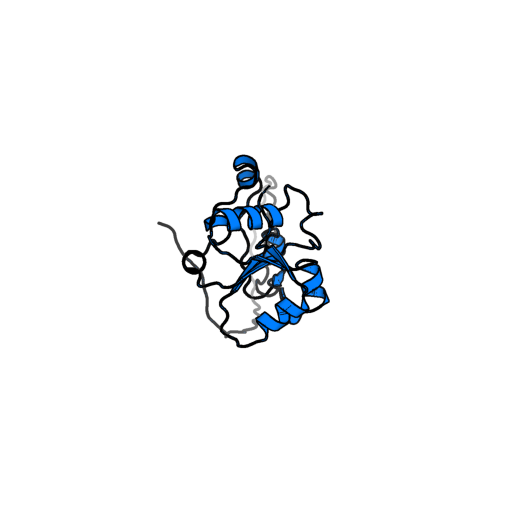26 ? 13.095 -3.243 0.270 1.00 97.75 126 GLY A CA 1
ATOM 985 C C . GLY A 1 126 ? 12.040 -4.019 -0.523 1.00 97.75 126 GLY A C 1
ATOM 986 O O . GLY A 1 126 ? 12.402 -4.814 -1.387 1.00 97.75 126 GLY A O 1
ATOM 987 N N . GLY A 1 127 ? 10.750 -3.733 -0.303 1.00 97.94 127 GLY A N 1
ATOM 988 C CA . GLY A 1 127 ? 9.643 -4.211 -1.124 1.00 97.94 127 GLY A CA 1
ATOM 989 C C . GLY A 1 127 ? 9.547 -5.734 -1.233 1.00 97.94 127 GLY A C 1
ATOM 990 O O . GLY A 1 127 ? 9.889 -6.482 -0.317 1.00 97.94 127 GLY A O 1
ATOM 991 N N . PHE A 1 128 ? 9.039 -6.200 -2.372 1.00 98.00 128 PHE A N 1
ATOM 992 C CA . PHE A 1 128 ? 8.917 -7.624 -2.665 1.00 98.00 128 PHE A CA 1
ATOM 993 C C . PHE A 1 128 ? 10.277 -8.329 -2.778 1.00 98.00 128 PHE A C 1
ATOM 995 O O . PHE A 1 128 ? 10.370 -9.503 -2.424 1.00 98.00 128 PHE A O 1
ATOM 1002 N N . GLU A 1 129 ? 11.324 -7.647 -3.258 1.00 98.06 129 GLU A N 1
ATOM 1003 C CA . GLU A 1 129 ? 12.662 -8.242 -3.379 1.00 98.06 129 GLU A CA 1
ATOM 1004 C C . GLU A 1 129 ? 13.216 -8.666 -2.017 1.00 98.06 129 GLU A C 1
ATOM 1006 O O . GLU A 1 129 ? 13.608 -9.824 -1.873 1.00 98.06 129 GLU A O 1
ATOM 1011 N N . ALA A 1 130 ? 13.140 -7.791 -1.009 1.00 98.00 130 ALA A N 1
ATOM 1012 C CA . ALA A 1 130 ? 13.578 -8.108 0.350 1.00 98.00 130 ALA A CA 1
ATOM 1013 C C . ALA A 1 130 ? 12.769 -9.262 0.961 1.00 98.00 130 ALA A C 1
ATOM 1015 O O . ALA A 1 130 ? 13.343 -10.207 1.495 1.00 98.00 130 ALA A O 1
ATOM 1016 N N . VAL A 1 131 ? 11.437 -9.265 0.809 1.00 97.12 131 VAL A N 1
ATOM 1017 C CA . VAL A 1 131 ? 10.601 -10.369 1.322 1.00 97.12 131 VAL A CA 1
ATOM 1018 C C . VAL A 1 131 ? 10.952 -11.697 0.654 1.00 97.12 131 VAL A C 1
ATOM 1020 O O . VAL A 1 131 ? 11.023 -12.725 1.323 1.00 97.12 131 VAL A O 1
ATOM 1023 N N . ARG A 1 132 ? 11.202 -11.692 -0.657 1.00 96.50 132 ARG A N 1
ATOM 1024 C CA . ARG A 1 132 ? 11.609 -12.892 -1.396 1.00 96.50 132 ARG A CA 1
ATOM 1025 C C . ARG A 1 132 ? 12.963 -13.428 -0.927 1.00 96.50 132 ARG A C 1
ATOM 1027 O O . ARG A 1 132 ? 13.149 -14.642 -0.920 1.00 96.50 132 ARG A O 1
ATOM 1034 N N . GLU A 1 133 ? 13.900 -12.549 -0.589 1.00 96.88 133 GLU A N 1
ATOM 1035 C CA . GLU A 1 133 ? 15.249 -12.923 -0.151 1.00 96.88 133 GLU A CA 1
ATOM 1036 C C . GLU A 1 133 ? 15.284 -13.384 1.309 1.00 96.88 133 GLU A C 1
ATOM 1038 O O . GLU A 1 133 ? 15.879 -14.417 1.614 1.00 96.88 133 GLU A O 1
ATOM 1043 N N . GLU A 1 134 ? 14.621 -12.652 2.201 1.00 96.88 134 GLU A N 1
ATOM 1044 C CA . GLU A 1 134 ? 14.687 -12.876 3.647 1.00 96.88 134 GLU A CA 1
ATOM 1045 C C . GLU A 1 134 ? 13.632 -13.873 4.146 1.00 96.88 134 GLU A C 1
ATOM 1047 O O . GLU A 1 134 ? 13.872 -14.595 5.113 1.00 96.88 134 GLU A O 1
ATOM 1052 N N . CYS A 1 135 ? 12.465 -13.941 3.495 1.00 93.44 135 CYS A N 1
ATOM 1053 C CA . CYS A 1 135 ? 11.337 -14.764 3.936 1.00 93.44 135 CYS A CA 1
ATOM 1054 C C . CYS A 1 135 ? 10.533 -15.361 2.754 1.00 93.44 135 CYS A C 1
ATOM 1056 O O . CYS A 1 135 ? 9.336 -15.093 2.590 1.00 93.44 135 CYS A O 1
ATOM 1058 N N . PRO A 1 136 ? 11.148 -16.223 1.919 1.00 93.56 136 PRO A N 1
ATOM 1059 C CA . PRO A 1 136 ? 10.517 -16.767 0.711 1.00 93.56 136 PRO A CA 1
ATOM 1060 C C . PRO A 1 136 ? 9.249 -17.590 0.978 1.00 93.56 136 PRO A C 1
ATOM 1062 O O . PRO A 1 136 ? 8.428 -17.746 0.079 1.00 93.56 136 PRO A O 1
ATOM 1065 N N . ILE A 1 137 ? 9.049 -18.097 2.200 1.00 91.50 137 ILE A N 1
ATOM 1066 C CA . ILE A 1 137 ? 7.835 -18.838 2.582 1.00 91.50 137 ILE A CA 1
ATOM 1067 C C . ILE A 1 137 ? 6.562 -17.980 2.511 1.00 91.50 137 ILE A C 1
ATOM 1069 O O . ILE A 1 137 ? 5.472 -18.512 2.315 1.00 91.50 137 ILE A O 1
ATOM 1073 N N . LEU A 1 138 ? 6.694 -16.656 2.615 1.00 91.62 138 LEU A N 1
ATOM 1074 C CA . LEU A 1 138 ? 5.581 -15.719 2.463 1.00 91.62 138 LEU A CA 1
ATOM 1075 C C . LEU A 1 138 ? 5.249 -15.430 0.994 1.00 91.62 138 LEU A C 1
ATOM 1077 O O . LEU A 1 138 ? 4.277 -14.729 0.717 1.00 91.62 138 LEU A O 1
ATOM 1081 N N . CYS A 1 139 ? 6.041 -15.934 0.044 1.00 94.25 139 CYS A N 1
ATOM 1082 C CA . CYS A 1 139 ? 5.841 -15.703 -1.380 1.00 94.25 139 CYS A CA 1
ATOM 1083 C C . CYS A 1 139 ? 4.960 -16.791 -2.013 1.00 94.25 139 CYS A C 1
ATOM 1085 O O . CYS A 1 139 ? 5.178 -17.988 -1.850 1.00 94.25 139 CYS A O 1
ATOM 1087 N N . MET A 1 140 ? 3.980 -16.364 -2.804 1.00 91.88 140 MET A N 1
ATOM 1088 C CA . MET A 1 140 ? 3.104 -17.208 -3.606 1.00 91.88 140 MET A CA 1
ATOM 1089 C C . MET A 1 140 ? 3.470 -17.079 -5.087 1.00 91.88 140 MET A C 1
ATOM 1091 O O . MET A 1 140 ? 3.120 -16.085 -5.727 1.00 91.88 140 MET A O 1
ATOM 1095 N N . ASP A 1 141 ? 4.112 -18.109 -5.642 1.00 88.06 141 ASP A N 1
ATOM 1096 C CA . ASP A 1 141 ? 4.396 -18.234 -7.075 1.00 88.06 141 ASP A CA 1
ATOM 1097 C C . ASP A 1 141 ? 3.172 -18.768 -7.832 1.00 88.06 141 ASP A C 1
ATOM 1099 O O . ASP A 1 141 ? 2.790 -19.936 -7.724 1.00 88.06 141 ASP A O 1
ATOM 1103 N N . LEU A 1 142 ? 2.563 -17.928 -8.668 1.00 75.81 142 LEU A N 1
ATOM 1104 C CA . LEU A 1 142 ? 1.357 -18.298 -9.417 1.00 75.81 142 LEU A CA 1
ATOM 1105 C C . LEU A 1 142 ? 1.660 -18.934 -10.784 1.00 75.81 142 LEU A C 1
ATOM 1107 O O . LEU A 1 142 ? 0.750 -19.466 -11.427 1.00 75.81 142 LEU A O 1
ATOM 1111 N N . ARG A 1 143 ? 2.934 -18.976 -11.206 1.00 64.31 143 ARG A N 1
ATOM 1112 C CA . ARG A 1 143 ? 3.378 -19.601 -12.471 1.00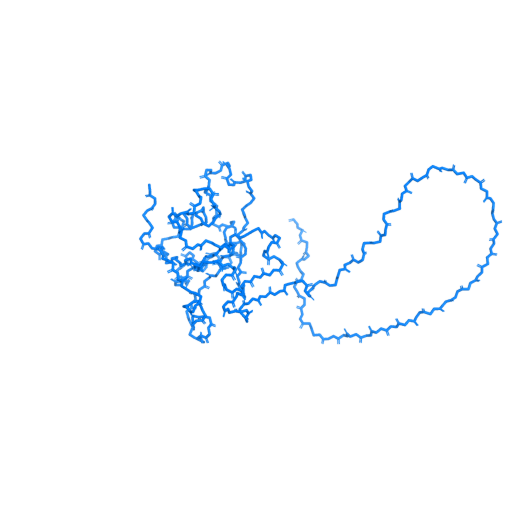 64.31 143 ARG A CA 1
ATOM 1113 C C . ARG A 1 143 ? 3.096 -21.105 -12.564 1.00 64.31 143 ARG A C 1
ATOM 1115 O O . ARG A 1 143 ? 3.039 -21.629 -13.671 1.00 64.31 143 ARG A O 1
ATOM 1122 N N . PHE A 1 144 ? 2.858 -21.780 -11.440 1.00 53.91 144 PHE A N 1
ATOM 1123 C CA . PHE A 1 144 ? 2.513 -23.207 -11.407 1.00 53.91 144 PHE A CA 1
ATOM 1124 C C . PHE A 1 144 ? 1.000 -23.485 -11.383 1.00 53.91 144 PHE A C 1
ATOM 1126 O O . PHE A 1 144 ? 0.591 -24.639 -11.467 1.00 53.91 144 PHE A O 1
ATOM 1133 N N . SER A 1 145 ? 0.155 -22.448 -11.306 1.00 51.56 145 SER A N 1
ATOM 1134 C CA . SER A 1 145 ? -1.308 -22.598 -11.197 1.00 51.56 145 SER A CA 1
ATOM 1135 C C . SER A 1 145 ? -2.057 -22.557 -12.540 1.00 51.56 145 SER A C 1
ATOM 1137 O O . SER A 1 145 ? -3.244 -22.882 -12.604 1.00 51.56 145 SER A O 1
ATOM 1139 N N . HIS A 1 146 ? -1.369 -22.229 -13.641 1.00 46.03 146 HIS A N 1
ATOM 1140 C CA . HIS A 1 146 ? -1.915 -22.319 -14.993 1.00 46.03 146 HIS A CA 1
ATOM 1141 C C . HIS A 1 146 ? -1.083 -23.278 -15.855 1.00 46.03 146 HIS A C 1
ATOM 1143 O O . HIS A 1 146 ? 0.015 -22.901 -16.267 1.00 46.03 146 HIS A O 1
ATOM 1149 N N . PRO A 1 147 ? -1.587 -24.482 -16.210 1.00 40.34 147 PRO A N 1
ATOM 1150 C CA . PRO A 1 147 ? -1.036 -25.191 -17.356 1.00 40.34 147 PRO A CA 1
ATOM 1151 C C . PRO A 1 147 ? -1.162 -24.260 -18.562 1.00 40.34 147 PRO A C 1
ATOM 1153 O O . PRO A 1 147 ? -2.261 -23.813 -18.909 1.00 40.34 147 PRO A O 1
ATOM 1156 N N . MET A 1 148 ? -0.019 -23.901 -19.149 1.00 42.72 148 MET A N 1
ATOM 1157 C CA . MET A 1 148 ? 0.025 -23.075 -20.345 1.00 42.72 148 MET A CA 1
ATOM 1158 C C . MET A 1 148 ? -0.892 -23.705 -21.390 1.00 42.72 148 MET A C 1
ATOM 1160 O O . MET A 1 148 ? -0.724 -24.859 -21.777 1.00 42.72 148 MET A O 1
ATOM 1164 N N . ARG A 1 149 ? -1.900 -22.949 -21.827 1.00 49.66 149 ARG A N 1
ATOM 1165 C CA . ARG A 1 149 ? -2.703 -23.322 -22.983 1.00 49.66 149 ARG A CA 1
ATOM 1166 C C . ARG A 1 149 ? -1.751 -23.255 -24.173 1.00 49.66 149 ARG A C 1
ATOM 1168 O O . ARG A 1 149 ? -1.369 -22.154 -24.570 1.00 49.66 149 ARG A O 1
ATOM 1175 N N . ASP A 1 150 ? -1.320 -24.418 -24.656 1.00 44.34 150 ASP A N 1
ATOM 1176 C CA . ASP A 1 150 ? -0.449 -24.543 -25.820 1.00 44.34 150 ASP A CA 1
ATOM 1177 C C . ASP A 1 150 ? -1.024 -23.668 -26.937 1.00 44.34 150 ASP A C 1
ATOM 1179 O O . ASP A 1 150 ? -2.159 -23.863 -27.390 1.00 44.34 150 ASP A O 1
ATOM 1183 N N . LYS A 1 151 ? -0.282 -22.627 -27.326 1.00 44.00 151 LYS A N 1
ATOM 1184 C CA . LYS A 1 151 ? -0.672 -21.780 -28.448 1.00 44.00 151 LYS A CA 1
ATOM 1185 C C . LYS A 1 151 ? -0.533 -22.639 -29.696 1.00 44.00 151 LYS A C 1
ATOM 1187 O O . LYS A 1 151 ? 0.568 -22.814 -30.207 1.00 44.00 151 LYS A O 1
ATOM 1192 N N . SER A 1 152 ? -1.650 -23.176 -30.183 1.00 40.97 152 SER A N 1
ATOM 1193 C CA . SER A 1 152 ? -1.708 -23.809 -31.498 1.00 40.97 152 SER A CA 1
ATOM 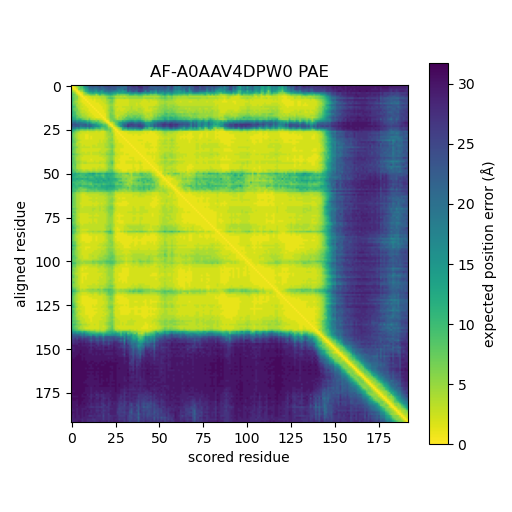1194 C C . SER A 1 152 ? -1.118 -22.833 -32.525 1.00 40.97 152 SER A C 1
ATOM 1196 O O . SER A 1 152 ? -1.497 -21.655 -32.511 1.00 40.97 152 SER A O 1
ATOM 1198 N N . PRO A 1 153 ? -0.178 -23.262 -33.382 1.00 42.41 153 PRO A N 1
ATOM 1199 C CA . PRO A 1 153 ? 0.523 -22.346 -34.262 1.00 42.41 153 PRO A CA 1
ATOM 1200 C C . PRO A 1 153 ? -0.456 -21.643 -35.208 1.00 42.41 153 PRO A C 1
ATOM 1202 O O . PRO A 1 153 ? -1.338 -22.254 -35.817 1.00 42.41 153 PRO A O 1
ATOM 1205 N N . HIS A 1 154 ? -0.287 -20.325 -35.288 1.00 44.91 154 HIS A N 1
ATOM 1206 C CA . HIS A 1 154 ? -1.029 -19.410 -36.142 1.00 44.91 154 HIS A CA 1
ATOM 1207 C C . HIS A 1 154 ? -0.861 -19.849 -37.607 1.00 44.91 154 HIS A C 1
ATOM 1209 O O . HIS A 1 154 ? 0.247 -19.851 -38.135 1.00 44.91 154 HIS A O 1
ATOM 1215 N N . LYS A 1 155 ? -1.947 -20.270 -38.265 1.00 42.72 155 LYS A N 1
ATOM 1216 C CA . LYS A 1 155 ? -1.907 -20.731 -39.659 1.00 42.72 155 LYS A CA 1
ATOM 1217 C C . LYS A 1 155 ? -1.770 -19.522 -40.588 1.00 42.72 155 LYS A C 1
ATOM 1219 O O . LYS A 1 155 ? -2.719 -18.751 -40.741 1.00 42.72 155 LYS A O 1
ATOM 1224 N N . ASP A 1 156 ? -0.597 -19.366 -41.194 1.00 42.22 156 ASP A N 1
ATOM 1225 C CA . ASP A 1 156 ? -0.334 -18.376 -42.239 1.00 42.22 156 ASP A CA 1
ATOM 1226 C C . ASP A 1 156 ? -1.309 -18.538 -43.415 1.00 42.22 156 ASP A C 1
ATOM 1228 O O . ASP A 1 156 ? -1.475 -19.619 -43.989 1.00 42.22 156 ASP A O 1
ATOM 1232 N N . ARG A 1 157 ? -1.970 -17.437 -43.795 1.00 42.44 157 ARG A N 1
ATOM 1233 C CA . ARG A 1 157 ? -2.797 -17.348 -45.006 1.00 42.44 157 ARG A CA 1
ATOM 1234 C C . ARG A 1 157 ? -1.892 -17.198 -46.235 1.00 42.44 157 ARG A C 1
ATOM 1236 O O . ARG A 1 157 ? -1.687 -16.095 -46.735 1.00 42.44 157 ARG A O 1
ATOM 1243 N N . GLY A 1 158 ? -1.386 -18.319 -46.742 1.00 37.47 158 GLY A N 1
ATOM 1244 C CA . GLY A 1 158 ? -0.782 -18.425 -48.074 1.00 37.47 158 GLY A CA 1
ATOM 1245 C C . GLY A 1 158 ? -1.836 -18.613 -49.176 1.00 37.47 158 GLY A C 1
ATOM 1246 O O . GLY A 1 158 ? -2.782 -19.384 -49.020 1.00 37.47 158 GLY A O 1
ATOM 1247 N N . LYS A 1 159 ? -1.683 -17.881 -50.287 1.00 36.31 159 LYS A N 1
ATOM 1248 C CA . LYS A 1 159 ? -2.532 -17.918 -51.493 1.00 36.31 159 LYS A CA 1
ATOM 1249 C C . LYS A 1 159 ? -2.465 -19.277 -52.229 1.00 36.31 159 LYS A C 1
ATOM 1251 O O . LYS A 1 159 ? -1.474 -19.990 -52.159 1.00 36.31 159 LYS A O 1
ATOM 1256 N N . GLN A 1 160 ? -3.556 -19.578 -52.941 1.00 36.50 160 GLN A N 1
ATOM 1257 C CA . GLN A 1 160 ? -3.909 -20.781 -53.718 1.00 36.50 160 GLN A CA 1
ATOM 1258 C C . GLN A 1 160 ? -2.812 -21.424 -54.592 1.00 36.50 160 GLN A C 1
ATOM 1260 O O . GLN A 1 160 ? -2.143 -20.730 -55.350 1.00 36.50 160 GLN A O 1
ATOM 1265 N N . SER A 1 161 ? -2.833 -22.763 -54.687 1.00 31.77 161 SER A N 1
ATOM 1266 C CA . SER A 1 161 ? -2.893 -23.448 -55.991 1.00 31.77 161 SER A CA 1
ATOM 1267 C C . SER A 1 161 ? -3.540 -24.845 -55.880 1.00 31.77 161 SER A C 1
ATOM 1269 O O . SER A 1 161 ? -3.654 -25.426 -54.805 1.00 31.77 161 SER A O 1
ATOM 1271 N N . ARG A 1 162 ? -4.064 -25.316 -57.011 1.00 36.31 162 ARG A N 1
ATOM 1272 C CA . ARG A 1 162 ? -5.039 -26.394 -57.235 1.00 36.31 162 ARG A CA 1
ATOM 1273 C C . ARG A 1 162 ? -4.325 -27.699 -57.603 1.00 36.31 162 ARG A C 1
ATOM 1275 O O . ARG A 1 162 ? -3.674 -27.687 -58.637 1.00 36.31 162 ARG A O 1
ATOM 1282 N N . MET A 1 163 ? -4.559 -28.822 -56.902 1.00 30.39 163 MET A N 1
ATOM 1283 C CA . MET A 1 163 ? -4.619 -30.162 -57.531 1.00 30.39 163 MET A CA 1
ATOM 1284 C C . MET A 1 163 ? -5.132 -31.314 -56.625 1.00 30.39 163 MET A C 1
ATOM 1286 O O . MET A 1 163 ? -4.671 -31.528 -55.516 1.00 30.39 163 MET A O 1
ATOM 1290 N N . LYS A 1 164 ? -6.135 -31.995 -57.199 1.00 31.72 164 LYS A N 1
ATOM 1291 C CA . LYS A 1 164 ? -6.737 -33.348 -57.112 1.00 31.72 164 LYS A CA 1
ATOM 1292 C C . LYS A 1 164 ? -6.301 -34.409 -56.061 1.00 31.72 164 LYS A C 1
ATOM 1294 O O . LYS A 1 164 ? -5.133 -34.733 -55.931 1.00 31.72 164 LYS A O 1
ATOM 1299 N N . HIS A 1 165 ? -7.353 -35.003 -55.463 1.00 31.58 165 HIS A N 1
ATOM 1300 C CA . HIS A 1 165 ? -7.590 -36.352 -54.891 1.00 31.58 165 HIS A CA 1
ATOM 1301 C C . HIS A 1 165 ? -6.452 -37.394 -54.826 1.00 31.58 165 HIS A C 1
ATOM 1303 O O . HIS A 1 165 ? -5.896 -37.723 -55.863 1.00 31.58 165 HIS A O 1
ATOM 1309 N N . THR A 1 166 ? -6.311 -38.061 -53.663 1.00 30.69 166 THR A N 1
ATOM 1310 C CA . THR A 1 166 ? -6.730 -39.471 -53.403 1.00 30.69 166 THR A CA 1
ATOM 1311 C C . THR A 1 166 ? -6.606 -39.835 -51.909 1.00 30.69 166 THR A C 1
ATOM 1313 O O . THR A 1 166 ? -5.782 -39.278 -51.193 1.00 30.69 166 THR A O 1
ATOM 1316 N N . SER A 1 167 ? -7.468 -40.749 -51.455 1.00 30.06 167 SER A N 1
ATOM 1317 C CA . SER A 1 167 ? -7.707 -41.215 -50.078 1.00 30.06 167 SER A CA 1
ATOM 1318 C C . SER A 1 167 ? -6.648 -42.183 -49.523 1.00 30.06 167 SER A C 1
ATOM 1320 O O . SER A 1 167 ? -6.141 -42.990 -50.293 1.00 30.06 167 SER A O 1
ATOM 1322 N N . ALA A 1 168 ? -6.444 -42.215 -48.193 1.00 30.91 168 ALA A N 1
ATOM 1323 C CA . ALA A 1 168 ? -6.215 -43.443 -47.404 1.00 30.91 168 ALA A CA 1
ATOM 1324 C C . ALA A 1 168 ? -6.233 -43.187 -45.875 1.00 30.91 168 ALA A C 1
ATOM 1326 O O . ALA A 1 168 ? -5.802 -42.145 -45.392 1.00 30.91 168 ALA A O 1
ATOM 1327 N N . HIS A 1 169 ? -6.770 -44.177 -45.159 1.00 31.27 169 HIS A N 1
ATOM 1328 C CA . HIS A 1 169 ? -7.000 -44.338 -43.715 1.00 31.27 169 HIS A CA 1
ATOM 1329 C C . HIS A 1 169 ? -5.735 -44.615 -42.867 1.00 31.27 169 HIS A C 1
ATOM 1331 O O . HIS A 1 169 ? -4.777 -45.133 -43.422 1.00 31.27 169 HIS A O 1
ATOM 1337 N N . THR A 1 170 ? -5.846 -44.388 -41.535 1.00 31.69 170 THR A N 1
ATOM 1338 C CA . THR A 1 170 ? -5.415 -45.177 -40.322 1.00 31.69 170 THR A CA 1
ATOM 1339 C C . THR A 1 170 ? -4.885 -44.233 -39.216 1.00 31.69 170 THR A C 1
ATOM 1341 O O . THR A 1 170 ? -3.985 -43.457 -39.498 1.00 31.69 170 THR A O 1
ATOM 1344 N N . ASN A 1 171 ? -5.514 -44.035 -38.044 1.00 30.03 171 ASN A N 1
ATOM 1345 C CA . ASN A 1 171 ? -5.770 -44.844 -36.823 1.00 30.03 171 ASN A CA 1
ATOM 1346 C C . ASN A 1 171 ? -4.770 -44.631 -35.650 1.00 30.03 171 ASN A C 1
ATOM 1348 O O . ASN A 1 171 ? -3.584 -44.879 -35.792 1.00 30.03 171 ASN A O 1
ATOM 1352 N N . LEU A 1 172 ? -5.354 -44.223 -34.507 1.00 29.28 172 LEU A N 1
ATOM 1353 C CA . LEU A 1 172 ? -5.080 -44.488 -33.074 1.00 29.28 172 LEU A CA 1
ATOM 1354 C C . LEU A 1 172 ? -3.658 -44.485 -32.461 1.00 29.28 172 LEU A C 1
ATOM 1356 O O . LEU A 1 172 ? -2.856 -45.357 -32.758 1.00 29.28 172 LEU A O 1
ATOM 1360 N N . SER A 1 173 ? -3.493 -43.662 -31.406 1.00 31.16 173 SER A N 1
ATOM 1361 C CA . SER A 1 173 ? -3.121 -44.043 -30.011 1.00 31.16 173 SER A CA 1
ATOM 1362 C C . SER A 1 173 ? -2.944 -42.749 -29.182 1.00 31.16 173 SER A C 1
ATOM 1364 O O . SER A 1 173 ? -2.052 -41.962 -29.473 1.00 31.16 173 SER A O 1
ATOM 1366 N N . GLN A 1 174 ? -3.867 -42.306 -28.318 1.00 29.45 174 GLN A N 1
ATOM 1367 C CA . GLN A 1 174 ? -4.091 -42.726 -26.922 1.00 29.45 174 GLN A CA 1
ATOM 1368 C C . GLN A 1 174 ? -2.819 -43.032 -26.114 1.00 29.45 174 GLN A C 1
ATOM 1370 O O . GLN A 1 174 ? -2.346 -44.160 -26.118 1.00 29.45 174 GLN A O 1
ATOM 1375 N N . VAL A 1 175 ? -2.368 -42.054 -25.323 1.00 32.94 175 VAL A N 1
ATOM 1376 C CA . VAL A 1 175 ? -1.823 -42.288 -23.976 1.00 32.94 175 VAL A CA 1
ATOM 1377 C C . VAL A 1 175 ? -2.383 -41.190 -23.074 1.00 32.94 175 VAL A C 1
ATOM 1379 O O . VAL A 1 175 ? -2.126 -40.007 -23.280 1.00 32.94 175 VAL A O 1
ATOM 1382 N N . GLY A 1 176 ? -3.229 -41.594 -22.129 1.00 29.06 176 GLY A N 1
ATOM 1383 C CA . GLY A 1 176 ? -3.784 -40.726 -21.102 1.00 29.06 176 GLY A CA 1
ATOM 1384 C C . GLY A 1 176 ? -2.949 -40.779 -19.830 1.00 29.06 176 GLY A C 1
ATOM 1385 O O . GLY A 1 176 ? -2.437 -41.834 -19.472 1.00 29.06 176 GLY A O 1
ATOM 1386 N N . TYR A 1 177 ? -2.902 -39.661 -19.110 1.00 32.53 177 TYR A N 1
ATOM 1387 C CA . TYR A 1 177 ? -2.614 -39.662 -17.682 1.00 32.53 177 TYR A CA 1
ATOM 1388 C C . TYR A 1 177 ? -3.678 -38.832 -16.966 1.00 32.53 177 TYR A C 1
ATOM 1390 O O . TYR A 1 177 ? -3.833 -37.632 -17.180 1.00 32.53 177 TYR A O 1
ATOM 1398 N N . ASN A 1 178 ? -4.462 -39.547 -16.164 1.00 29.70 178 ASN A N 1
ATOM 1399 C CA . ASN A 1 178 ? -5.462 -39.045 -15.236 1.00 29.70 178 ASN A CA 1
ATOM 1400 C C . ASN A 1 178 ? -4.746 -38.535 -13.980 1.00 29.70 178 ASN A C 1
ATOM 1402 O O . ASN A 1 178 ? -4.103 -39.328 -13.302 1.00 29.70 178 ASN A O 1
ATOM 1406 N N . PHE A 1 179 ? -4.940 -37.269 -13.616 1.00 33.00 179 PHE A N 1
ATOM 1407 C CA . PHE A 1 179 ? -4.889 -36.846 -12.215 1.00 33.00 179 PHE A CA 1
ATOM 1408 C C . PHE A 1 179 ? -6.074 -35.920 -11.954 1.00 33.00 179 PHE A C 1
ATOM 1410 O O . PHE A 1 179 ? -6.047 -34.712 -12.178 1.00 33.00 179 PHE A O 1
ATOM 1417 N N . ARG A 1 180 ? -7.175 -36.548 -11.542 1.00 33.28 180 ARG A N 1
ATOM 1418 C CA . ARG A 1 180 ? -8.308 -35.888 -10.903 1.00 33.28 180 ARG A CA 1
ATOM 1419 C C . ARG A 1 180 ? -7.997 -35.733 -9.416 1.00 33.28 180 ARG A C 1
ATOM 1421 O O . ARG A 1 180 ? -7.502 -36.670 -8.801 1.00 33.28 180 ARG A O 1
ATOM 1428 N N . SER A 1 181 ? -8.482 -34.618 -8.874 1.00 29.88 181 SER A N 1
ATOM 1429 C CA . SER A 1 181 ? -8.855 -34.383 -7.473 1.00 29.88 181 SER A CA 1
ATOM 1430 C C . SER A 1 181 ? -7.854 -33.617 -6.609 1.00 29.88 181 SER A C 1
ATOM 1432 O O . SER A 1 181 ? -7.053 -34.215 -5.903 1.00 29.88 181 SER A O 1
ATOM 1434 N N . LEU A 1 182 ? -8.025 -32.291 -6.574 1.00 32.28 182 LEU A N 1
ATOM 1435 C CA . LEU A 1 182 ? -8.450 -31.564 -5.366 1.00 32.28 182 LEU A CA 1
ATOM 1436 C C . LEU A 1 182 ? -9.042 -30.201 -5.799 1.00 32.28 182 LEU A C 1
ATOM 1438 O O . LEU A 1 182 ? -8.346 -29.319 -6.284 1.00 32.28 182 LEU A O 1
ATOM 1442 N N . TYR A 1 183 ? -10.373 -30.109 -5.734 1.00 36.12 183 TYR A N 1
ATOM 1443 C CA . TYR A 1 183 ? -11.232 -28.942 -6.024 1.00 36.12 183 TYR A CA 1
ATOM 1444 C C . TYR A 1 183 ? -11.285 -27.976 -4.805 1.00 36.12 183 TYR A C 1
ATOM 1446 O O . TYR A 1 183 ? -10.866 -28.411 -3.733 1.00 36.12 183 TYR A O 1
ATOM 1454 N N . PRO A 1 184 ? -11.852 -26.741 -4.884 1.00 39.97 184 PRO A N 1
ATOM 1455 C CA . PRO A 1 184 ? -12.807 -26.266 -5.887 1.00 39.97 184 PRO A CA 1
ATOM 1456 C C . PRO A 1 184 ? -12.526 -24.913 -6.559 1.00 39.97 184 PRO A C 1
ATOM 1458 O O . PRO A 1 184 ? -11.800 -24.043 -6.096 1.00 39.97 184 PRO A O 1
ATOM 1461 N N . ALA A 1 185 ? -13.191 -24.791 -7.705 1.00 36.19 185 ALA A N 1
ATOM 1462 C CA . ALA A 1 185 ? -13.235 -23.664 -8.611 1.00 36.19 185 ALA A CA 1
ATOM 1463 C C . ALA A 1 185 ? -13.847 -22.399 -7.989 1.00 36.19 185 ALA A C 1
ATOM 1465 O O . ALA A 1 185 ? -14.922 -22.455 -7.399 1.00 36.19 185 ALA A O 1
ATOM 1466 N N . TYR A 1 186 ? -13.235 -21.251 -8.277 1.00 34.78 186 TYR A N 1
ATOM 1467 C CA . TYR A 1 186 ? -13.926 -19.966 -8.356 1.00 34.78 186 TYR A CA 1
ATOM 1468 C C . TYR A 1 186 ? -13.715 -19.398 -9.761 1.00 34.78 186 TYR A C 1
ATOM 1470 O O . TYR A 1 186 ? -12.728 -18.731 -10.055 1.00 34.78 186 TYR A O 1
ATOM 1478 N N . PHE A 1 187 ? -14.652 -19.725 -10.648 1.00 35.47 187 PHE A N 1
ATOM 1479 C CA . PHE A 1 187 ? -14.891 -19.015 -11.902 1.00 35.47 187 PHE A CA 1
ATOM 1480 C C . PHE A 1 187 ? -16.094 -18.093 -11.679 1.00 35.47 187 PHE A C 1
ATOM 1482 O O . PHE A 1 187 ? -17.169 -18.609 -11.373 1.00 35.47 187 PHE A O 1
ATOM 1489 N N . PRO A 1 188 ? -15.988 -16.771 -11.875 1.00 44.78 188 PRO A N 1
ATOM 1490 C CA . PRO A 1 188 ? -17.162 -15.956 -12.133 1.00 44.78 188 PRO A CA 1
ATOM 1491 C C . PRO A 1 188 ? -17.484 -15.990 -13.634 1.00 44.78 188 PRO A C 1
ATOM 1493 O O . PRO A 1 188 ? -16.664 -15.644 -14.485 1.00 44.78 188 PRO A O 1
ATOM 1496 N N . ILE A 1 189 ? -18.696 -16.446 -13.938 1.00 37.75 189 ILE A N 1
ATOM 1497 C CA . ILE A 1 189 ? -19.342 -16.453 -15.250 1.00 37.75 189 ILE A CA 1
ATOM 1498 C C . ILE A 1 189 ? -20.439 -15.374 -15.220 1.00 37.75 189 ILE A C 1
ATOM 1500 O O . ILE A 1 189 ? -21.302 -15.413 -14.352 1.00 37.75 189 ILE A O 1
ATOM 1504 N N . PHE A 1 190 ? -20.374 -14.493 -16.226 1.00 35.53 190 PHE A N 1
ATOM 1505 C CA . PHE A 1 190 ? -21.423 -13.666 -16.851 1.00 35.53 190 PHE A CA 1
ATOM 1506 C C . PHE A 1 190 ? -21.961 -12.465 -16.049 1.00 35.53 190 PHE A C 1
ATOM 1508 O O . PHE A 1 190 ? -22.335 -12.579 -14.893 1.00 35.53 190 PHE A O 1
ATOM 1515 N N . LEU A 1 191 ? -21.860 -11.235 -16.568 1.00 35.25 191 LEU A N 1
ATOM 1516 C CA . LEU A 1 191 ? -22.510 -10.674 -17.768 1.00 35.25 191 LEU A CA 1
ATOM 1517 C C . LEU A 1 191 ? -24.030 -10.588 -17.588 1.00 35.25 191 LEU A C 1
ATOM 1519 O O . LEU A 1 191 ? -24.743 -11.531 -17.919 1.00 35.25 191 LEU A O 1
ATOM 1523 N N . LEU A 1 192 ? -24.470 -9.429 -17.097 1.00 45.06 192 LEU A N 1
ATOM 1524 C CA . LEU A 1 192 ? -25.690 -8.719 -17.479 1.00 45.06 192 LEU A CA 1
ATOM 1525 C C . LEU A 1 192 ? -25.363 -7.222 -17.473 1.00 45.06 192 LEU A C 1
ATOM 1527 O O . LEU A 1 192 ? -24.698 -6.787 -16.506 1.00 45.06 192 LEU A O 1
#

pLDDT: mean 76.06, std 25.08, range [29.06, 98.06]

Organism: NCBI:txid259542

Mean predicted aligned error: 13.56 Å

Secondary structure (DSSP, 8-state):
---GGGEEEE-HHHHHHHHHS-----EEEEE-S-HHHHHHEEETT-EE----HHHHHHTTT---HHHHS--HHHHHHHHTT--SEEEEE-SS-S-TTTS-TT-HHHHHHHHHHHHSTT--EEEETTHHHHHHHH-GGGEEEGGGSS----------------------------------------------